Protein AF-A0A7Y3GXF1-F1 (afdb_monomer)

Structure (mmCIF, N/CA/C/O backbone):
data_AF-A0A7Y3GXF1-F1
#
_entry.id   AF-A0A7Y3GXF1-F1
#
loop_
_atom_site.group_PDB
_atom_site.id
_atom_site.type_symbol
_atom_site.label_atom_id
_atom_site.label_alt_id
_atom_site.label_comp_id
_atom_site.label_asym_id
_atom_site.label_entity_id
_atom_site.label_seq_id
_atom_site.pdbx_PDB_ins_code
_atom_site.Cartn_x
_atom_site.Cartn_y
_atom_site.Cartn_z
_atom_site.occupancy
_atom_site.B_iso_or_equiv
_atom_site.auth_seq_id
_atom_site.auth_comp_id
_atom_site.auth_asym_id
_atom_site.auth_atom_id
_atom_site.pdbx_PDB_model_num
ATOM 1 N N . LEU A 1 1 ? -7.966 3.331 12.290 1.00 84.00 1 LEU A N 1
ATOM 2 C CA . LEU A 1 1 ? -8.219 4.355 11.258 1.00 84.00 1 LEU A CA 1
ATOM 3 C C . LEU A 1 1 ? -6.978 4.644 10.425 1.00 84.00 1 LEU A C 1
ATOM 5 O O . LEU A 1 1 ? -6.962 4.253 9.276 1.00 84.00 1 LEU A O 1
ATOM 9 N N . PHE A 1 2 ? -5.941 5.303 10.959 1.00 93.56 2 PHE A N 1
ATOM 10 C CA . PHE A 1 2 ? -4.853 5.790 10.096 1.00 93.56 2 PHE A CA 1
ATOM 11 C C . PHE A 1 2 ? -4.076 4.678 9.370 1.00 93.56 2 PHE A C 1
ATOM 13 O O . PHE A 1 2 ? -3.841 4.794 8.178 1.00 93.56 2 PHE A O 1
ATOM 20 N N . LEU A 1 3 ? -3.750 3.575 10.055 1.00 94.94 3 LEU A N 1
ATOM 21 C CA . LEU A 1 3 ? -3.156 2.396 9.408 1.00 94.94 3 LEU A CA 1
ATOM 22 C C . LEU A 1 3 ? -4.092 1.787 8.355 1.00 94.94 3 LEU A C 1
ATOM 24 O O . LEU A 1 3 ? -3.619 1.321 7.325 1.00 94.94 3 LEU A O 1
ATOM 28 N N . ASP A 1 4 ? -5.401 1.793 8.617 1.00 92.38 4 ASP A N 1
ATOM 29 C CA . ASP A 1 4 ? -6.401 1.136 7.769 1.00 92.38 4 ASP A CA 1
ATOM 30 C C . ASP A 1 4 ? -6.478 1.791 6.384 1.00 92.38 4 ASP A C 1
ATOM 32 O O . ASP A 1 4 ? -6.596 1.079 5.392 1.00 92.38 4 ASP A O 1
ATOM 36 N N . ALA A 1 5 ? -6.297 3.116 6.299 1.00 92.50 5 ALA A N 1
ATOM 37 C CA . ALA A 1 5 ? -6.262 3.834 5.023 1.00 92.50 5 ALA A CA 1
ATOM 38 C C . ALA A 1 5 ? -5.220 3.239 4.057 1.00 92.50 5 ALA A C 1
ATOM 40 O O . ALA A 1 5 ? -5.511 3.026 2.892 1.00 92.50 5 ALA A O 1
ATOM 41 N N . PHE A 1 6 ? -4.054 2.820 4.546 1.00 94.69 6 PHE A N 1
ATOM 42 C CA . PHE A 1 6 ? -2.997 2.234 3.709 1.00 94.69 6 PHE A CA 1
ATOM 43 C C . PHE A 1 6 ? -3.267 0.772 3.306 1.00 94.69 6 PHE A C 1
ATOM 45 O O . PHE A 1 6 ? -2.374 0.074 2.839 1.00 94.69 6 PHE A O 1
ATOM 52 N N . GLN A 1 7 ? -4.479 0.260 3.528 1.00 91.81 7 GLN A N 1
ATOM 53 C CA . GLN A 1 7 ? -4.864 -1.127 3.250 1.00 91.81 7 GLN A CA 1
ATOM 54 C C . GLN A 1 7 ? -6.149 -1.240 2.424 1.00 91.81 7 GLN A C 1
ATOM 56 O O . GLN A 1 7 ? -6.644 -2.341 2.169 1.00 91.81 7 GLN A O 1
ATOM 61 N N . GLU A 1 8 ? -6.697 -0.105 2.003 1.00 89.56 8 GLU A N 1
ATOM 62 C CA . GLU A 1 8 ? -8.021 0.016 1.411 1.00 89.56 8 GLU A CA 1
ATOM 63 C C . GLU A 1 8 ? -7.942 0.229 -0.101 1.00 89.56 8 GLU A C 1
ATOM 65 O O . GLU A 1 8 ? -8.233 1.298 -0.627 1.00 89.56 8 GLU A O 1
ATOM 70 N N . GLY A 1 9 ? -7.631 -0.836 -0.847 1.00 89.50 9 GLY A N 1
ATOM 71 C CA . GLY A 1 9 ? -7.483 -0.744 -2.307 1.00 89.50 9 GLY A CA 1
ATOM 72 C C . GLY A 1 9 ? -8.685 -0.130 -3.047 1.00 89.50 9 GLY A C 1
ATOM 73 O O . GLY A 1 9 ? -8.519 0.449 -4.117 1.00 89.50 9 GLY A O 1
ATOM 74 N N . TYR A 1 10 ? -9.899 -0.177 -2.481 1.00 89.75 10 TYR A N 1
ATOM 75 C CA . TYR A 1 10 ? -11.102 0.359 -3.128 1.00 89.75 10 TYR A CA 1
ATOM 76 C C . TYR A 1 10 ? -11.021 1.861 -3.445 1.00 89.75 10 TYR A C 1
ATOM 78 O O . TYR A 1 10 ? -11.648 2.304 -4.410 1.00 89.75 10 TYR A O 1
ATOM 86 N N . HIS A 1 11 ? -10.277 2.648 -2.661 1.00 92.50 11 HIS A N 1
ATOM 87 C CA . HIS A 1 11 ? -10.203 4.094 -2.863 1.00 92.50 11 HIS A CA 1
ATOM 88 C C . HIS A 1 11 ? -9.209 4.495 -3.954 1.00 92.50 11 HIS A C 1
ATOM 90 O O . HIS A 1 11 ? -9.178 5.653 -4.358 1.00 92.50 11 HIS A O 1
ATOM 96 N N . VAL A 1 12 ? -8.414 3.556 -4.482 1.00 94.44 12 VAL A N 1
ATOM 97 C CA . VAL A 1 12 ? -7.362 3.872 -5.461 1.00 94.44 12 VAL A CA 1
ATOM 98 C C . VAL A 1 12 ? -7.963 4.463 -6.740 1.00 94.44 12 VAL A C 1
ATOM 100 O O . VAL A 1 12 ? -7.382 5.353 -7.356 1.00 94.44 12 VAL A O 1
ATOM 103 N N . ALA A 1 13 ? -9.177 4.037 -7.098 1.00 91.56 13 ALA A N 1
ATOM 104 C CA . ALA A 1 13 ? -9.929 4.569 -8.233 1.00 91.56 13 ALA A CA 1
ATOM 105 C C . ALA A 1 13 ? -10.407 6.021 -8.050 1.00 91.56 13 ALA A C 1
ATOM 107 O O . ALA A 1 13 ? -10.778 6.667 -9.028 1.00 91.56 13 ALA A O 1
ATOM 108 N N . THR A 1 14 ? -10.455 6.524 -6.815 1.00 93.31 14 THR A N 1
ATOM 109 C CA . THR A 1 14 ? -11.021 7.838 -6.487 1.00 93.31 14 THR A CA 1
ATOM 110 C C . THR A 1 14 ? -9.980 8.768 -5.880 1.00 93.31 14 THR A C 1
ATOM 112 O O . THR A 1 14 ? -9.689 9.805 -6.469 1.00 93.31 14 THR A O 1
ATOM 115 N N . VAL A 1 15 ? -9.403 8.399 -4.738 1.00 94.62 15 VAL A N 1
ATOM 116 C CA . VAL A 1 15 ? -8.427 9.199 -3.984 1.00 94.62 15 VAL A CA 1
ATOM 117 C C . VAL A 1 15 ? -7.142 9.386 -4.789 1.00 94.62 15 VAL A C 1
ATOM 119 O O . VAL A 1 15 ? -6.679 10.512 -4.927 1.00 94.62 15 VAL A O 1
ATOM 122 N N . HIS A 1 16 ? -6.644 8.319 -5.420 1.00 95.75 16 HIS A N 1
ATOM 123 C CA . HIS A 1 16 ? -5.415 8.345 -6.224 1.00 95.75 16 HIS A CA 1
ATOM 124 C C . HIS A 1 16 ? -5.654 8.543 -7.726 1.00 95.75 16 HIS A C 1
ATOM 126 O O . HIS A 1 16 ? -4.786 8.237 -8.548 1.00 95.75 16 HIS A O 1
ATOM 132 N N . ALA A 1 17 ? -6.828 9.036 -8.136 1.00 92.38 17 ALA A N 1
ATOM 133 C CA . ALA A 1 17 ? -7.169 9.170 -9.555 1.00 92.38 17 ALA A CA 1
ATOM 134 C C . ALA A 1 17 ? -6.189 10.075 -10.334 1.00 92.38 17 ALA A C 1
ATOM 136 O O . ALA A 1 17 ? -6.024 9.905 -11.542 1.00 92.38 17 ALA A O 1
ATOM 137 N N . GLY A 1 18 ? -5.539 11.025 -9.650 1.00 89.62 18 GLY A N 1
ATOM 138 C CA . GLY A 1 18 ? -4.528 11.919 -10.224 1.00 89.62 18 GLY A CA 1
ATOM 139 C C . GLY A 1 18 ? -3.089 11.394 -10.183 1.00 89.62 18 GLY A C 1
ATOM 140 O O . GLY A 1 18 ? -2.220 12.014 -10.793 1.00 89.62 18 GLY A O 1
ATOM 141 N N . THR A 1 19 ? -2.830 10.289 -9.478 1.00 91.56 19 THR A N 1
ATOM 142 C CA . THR A 1 19 ? -1.489 9.733 -9.242 1.00 91.56 19 THR A CA 1
ATOM 143 C C . THR A 1 19 ? -1.383 8.318 -9.819 1.00 91.56 19 THR A C 1
ATOM 145 O O . THR A 1 19 ? -1.060 8.146 -10.992 1.00 91.56 19 THR A O 1
ATOM 148 N N . ILE A 1 20 ? -1.676 7.295 -9.017 1.00 93.25 20 ILE A N 1
ATOM 149 C CA . ILE A 1 20 ? -1.463 5.873 -9.329 1.00 93.25 20 ILE A CA 1
ATOM 150 C C . ILE A 1 20 ? -2.748 5.138 -9.741 1.00 93.25 20 ILE A C 1
ATOM 152 O O . ILE A 1 20 ? -2.706 3.955 -10.079 1.00 93.25 20 ILE A O 1
ATOM 156 N N . GLY A 1 21 ? -3.896 5.821 -9.756 1.00 93.62 21 GLY A N 1
ATOM 157 C CA . GLY A 1 21 ? -5.207 5.217 -10.000 1.00 93.62 21 GLY A CA 1
ATOM 158 C C . GLY A 1 21 ? -5.280 4.417 -11.301 1.00 93.62 21 GLY A C 1
ATOM 159 O O . GLY A 1 21 ? -5.658 3.248 -11.281 1.00 93.62 21 GLY A O 1
ATOM 160 N N . ASN A 1 22 ? -4.845 4.991 -12.426 1.00 92.94 22 ASN A N 1
ATOM 161 C CA . ASN A 1 22 ? -4.870 4.316 -13.736 1.00 92.94 22 ASN A CA 1
ATOM 162 C C . ASN A 1 22 ? -3.902 3.127 -13.840 1.00 92.94 22 ASN A C 1
ATOM 164 O O . ASN A 1 22 ? -4.079 2.263 -14.703 1.00 92.94 22 ASN A O 1
ATOM 168 N N . TYR A 1 23 ? -2.882 3.082 -12.981 1.00 94.00 23 TYR A N 1
ATOM 169 C CA . TYR A 1 23 ? -1.937 1.975 -12.941 1.00 94.00 23 TYR A CA 1
ATOM 170 C C . TYR A 1 23 ? -2.514 0.758 -12.214 1.00 94.00 23 TYR A C 1
ATOM 172 O O . TYR A 1 23 ? -2.230 -0.366 -12.608 1.00 94.00 23 TYR A O 1
ATOM 180 N N . PHE A 1 24 ? -3.369 0.948 -11.208 1.00 94.19 24 PHE A N 1
ATOM 181 C CA . PHE A 1 24 ? -3.982 -0.156 -10.454 1.00 94.19 24 PHE A CA 1
ATOM 182 C C . PHE A 1 24 ? -5.421 -0.480 -10.865 1.00 94.19 24 PHE A C 1
ATOM 184 O O . PHE A 1 24 ? -5.931 -1.564 -10.579 1.00 94.19 24 PHE A O 1
ATOM 191 N N . THR A 1 25 ? -6.089 0.440 -11.558 1.00 94.62 25 THR A N 1
ATOM 192 C CA . THR A 1 25 ? -7.482 0.290 -11.988 1.00 94.62 25 THR A CA 1
ATOM 193 C C . THR A 1 25 ? -7.579 0.196 -13.502 1.00 94.62 25 THR A C 1
ATOM 195 O O . THR A 1 25 ? -6.787 0.771 -14.241 1.00 94.62 25 THR A O 1
ATOM 198 N N . GLY A 1 26 ? -8.558 -0.565 -13.980 1.00 91.75 26 GLY A N 1
ATOM 199 C CA . GLY A 1 26 ? -8.798 -0.768 -15.405 1.00 91.75 26 GLY A CA 1
ATOM 200 C C . GLY A 1 26 ? -10.014 -1.654 -15.632 1.00 91.75 26 GLY A C 1
ATOM 201 O O . GLY A 1 26 ? -10.673 -2.066 -14.677 1.00 91.75 26 GLY A O 1
ATOM 202 N N . GLY A 1 27 ? -10.303 -2.007 -16.886 1.00 92.62 27 GLY A N 1
ATOM 203 C CA . GLY A 1 27 ? -11.514 -2.765 -17.230 1.00 92.62 27 GLY A CA 1
ATOM 204 C C . GLY A 1 27 ? -11.655 -4.106 -16.494 1.00 92.62 27 GLY A C 1
ATOM 205 O O . GLY A 1 27 ? -12.767 -4.556 -16.232 1.00 92.62 27 GLY A O 1
ATOM 206 N N . ARG A 1 28 ? -10.533 -4.729 -16.114 1.00 91.19 28 ARG A N 1
ATOM 207 C CA . ARG A 1 28 ? -10.507 -6.027 -15.415 1.00 91.19 28 ARG A CA 1
ATOM 208 C C . ARG A 1 28 ? -10.683 -5.917 -13.904 1.00 91.19 28 ARG A C 1
ATOM 210 O O . ARG A 1 28 ? -11.211 -6.837 -13.291 1.00 91.19 28 ARG A O 1
ATOM 217 N N . ASN A 1 29 ? -10.226 -4.815 -13.314 1.00 93.75 29 ASN A N 1
ATOM 218 C CA . ASN A 1 29 ? -10.287 -4.572 -11.877 1.00 93.75 29 ASN A CA 1
ATOM 219 C C . ASN A 1 29 ? -10.552 -3.081 -11.605 1.00 93.75 29 ASN A C 1
ATOM 221 O O . ASN A 1 29 ? -9.662 -2.360 -11.155 1.00 93.75 29 ASN A O 1
ATOM 225 N N . PRO A 1 30 ? -11.763 -2.579 -11.908 1.00 93.50 30 PRO A N 1
ATOM 226 C CA . PRO A 1 30 ? -12.057 -1.149 -11.805 1.00 93.50 30 PRO A CA 1
ATOM 227 C C . PRO A 1 30 ? -12.044 -0.634 -10.360 1.00 93.50 30 PRO A C 1
ATOM 229 O O . PRO A 1 30 ? -11.917 0.562 -10.143 1.00 93.50 30 PRO A O 1
ATOM 232 N N . GLY A 1 31 ? -12.179 -1.527 -9.374 1.00 91.81 31 GLY A N 1
ATOM 233 C CA . GLY A 1 31 ? -12.193 -1.182 -7.952 1.00 91.81 31 GLY A CA 1
ATOM 234 C C . GLY A 1 31 ? -10.913 -1.540 -7.202 1.00 91.81 31 GLY A C 1
ATOM 235 O O . GLY A 1 31 ? -11.001 -1.678 -5.989 1.00 91.81 31 GLY A O 1
ATOM 236 N N . CYS A 1 32 ? -9.794 -1.787 -7.905 1.00 94.19 32 CYS A N 1
ATOM 237 C CA . CYS A 1 32 ? -8.491 -2.139 -7.316 1.00 94.19 32 CYS A CA 1
ATOM 238 C C . CYS A 1 32 ? -8.613 -3.157 -6.161 1.00 94.19 32 CYS A C 1
ATOM 240 O O . CYS A 1 32 ? -8.104 -3.000 -5.051 1.00 94.19 32 CYS A O 1
ATOM 242 N N . ARG A 1 33 ? -9.369 -4.225 -6.421 1.00 93.75 33 ARG A N 1
ATOM 243 C CA . ARG A 1 33 ? -9.568 -5.313 -5.467 1.00 93.75 33 ARG A CA 1
ATOM 244 C C . ARG A 1 33 ? -8.274 -6.119 -5.342 1.00 93.75 33 ARG A C 1
ATOM 246 O O . ARG A 1 33 ? -7.727 -6.451 -6.398 1.00 93.75 33 ARG A O 1
ATOM 253 N N . PRO A 1 34 ? -7.793 -6.463 -4.132 1.00 94.75 34 PRO A N 1
ATOM 254 C CA . PRO A 1 34 ? -6.683 -7.394 -4.024 1.00 94.75 34 PRO A CA 1
ATOM 255 C C . PRO A 1 34 ? -7.101 -8.736 -4.631 1.00 94.75 34 PRO A C 1
ATOM 257 O O . PRO A 1 34 ? -8.242 -9.174 -4.458 1.00 94.75 34 PRO A O 1
ATOM 260 N N . TYR A 1 35 ? -6.196 -9.372 -5.372 1.00 94.12 35 TYR A N 1
ATOM 261 C CA . TYR A 1 35 ? -6.451 -10.702 -5.934 1.00 94.12 35 TYR A CA 1
ATOM 262 C C . TYR A 1 35 ? -6.207 -11.804 -4.899 1.00 94.12 35 TYR A C 1
ATOM 264 O O . TYR A 1 35 ? -6.783 -12.882 -5.016 1.00 94.12 35 TYR A O 1
ATOM 272 N N . HIS A 1 36 ? -5.396 -11.509 -3.880 1.00 95.44 36 HIS A N 1
ATOM 273 C CA . HIS A 1 36 ? -5.085 -12.398 -2.773 1.00 95.44 36 HIS A CA 1
ATOM 274 C C . HIS A 1 36 ? -5.282 -11.677 -1.439 1.00 95.44 36 HIS A C 1
ATOM 276 O O . HIS A 1 36 ? -4.931 -10.504 -1.299 1.00 95.44 36 HIS A O 1
ATOM 282 N N . LEU A 1 37 ? -5.814 -12.394 -0.453 1.00 95.81 37 LEU A N 1
ATOM 283 C CA . LEU A 1 37 ? -5.937 -11.952 0.931 1.00 95.81 37 LEU A CA 1
ATOM 284 C C . LEU A 1 37 ? -5.715 -13.158 1.839 1.00 95.81 37 LEU A C 1
ATOM 286 O O . LEU A 1 37 ? -6.434 -14.153 1.736 1.00 95.81 37 LEU A O 1
ATOM 290 N N . GLU A 1 38 ? -4.798 -13.022 2.786 1.00 96.56 38 GLU A N 1
ATOM 291 C CA . GLU A 1 38 ? -4.544 -14.027 3.808 1.00 96.56 38 GLU A CA 1
ATOM 292 C C . GLU A 1 38 ? -4.620 -13.403 5.201 1.00 96.56 38 GLU A C 1
ATOM 294 O O . GLU A 1 38 ? -4.061 -12.336 5.467 1.00 96.56 38 GLU A O 1
ATOM 299 N N . LEU A 1 39 ? -5.338 -14.074 6.102 1.00 97.81 39 LEU A N 1
ATOM 300 C CA . LEU A 1 39 ? -5.485 -13.662 7.492 1.00 97.81 39 LEU A CA 1
ATOM 301 C C . LEU A 1 39 ? -4.729 -14.639 8.386 1.00 97.81 39 LEU A C 1
ATOM 303 O O . LEU A 1 39 ? -4.960 -15.846 8.344 1.00 97.81 39 LEU A O 1
ATOM 307 N N . TYR A 1 40 ? -3.884 -14.094 9.247 1.00 97.38 40 TYR A N 1
ATOM 308 C CA . TYR A 1 40 ? -3.212 -14.821 10.314 1.00 97.38 40 TYR A CA 1
ATOM 309 C C . TYR A 1 40 ? -3.874 -14.490 11.656 1.00 97.38 40 TYR A C 1
ATOM 311 O O . TYR A 1 40 ? -4.848 -13.736 11.717 1.00 97.38 40 TYR A O 1
ATOM 319 N N . GLU A 1 41 ? -3.348 -15.041 12.755 1.00 96.75 41 GLU A N 1
ATOM 320 C CA . GLU A 1 41 ? -3.891 -14.784 14.097 1.00 96.75 41 GLU A CA 1
ATOM 321 C C . GLU A 1 41 ? -4.010 -13.277 14.379 1.00 96.75 41 GLU A C 1
ATOM 323 O O . GLU A 1 41 ? -5.077 -12.805 14.763 1.00 96.75 41 GLU A O 1
ATOM 328 N N . ARG A 1 42 ? -2.929 -12.524 14.136 1.00 97.12 42 ARG A N 1
ATOM 329 C CA . ARG A 1 42 ? -2.867 -11.065 14.353 1.00 97.12 42 ARG A CA 1
ATOM 330 C C . ARG A 1 42 ? -2.459 -10.278 13.113 1.00 97.12 42 ARG A C 1
ATOM 332 O O . ARG A 1 42 ? -2.782 -9.103 12.999 1.00 97.12 42 ARG A O 1
ATOM 339 N N . ASN A 1 43 ? -1.772 -10.934 12.186 1.00 97.81 43 ASN A N 1
ATOM 340 C CA . ASN A 1 43 ? -1.240 -10.330 10.969 1.00 97.81 43 ASN A CA 1
ATOM 341 C C . ASN A 1 43 ? -2.173 -10.598 9.787 1.00 97.81 43 ASN A C 1
ATOM 343 O O . ASN A 1 43 ? -3.056 -11.454 9.860 1.00 97.81 43 ASN A O 1
ATOM 347 N N . ARG A 1 44 ? -1.960 -9.891 8.684 1.00 97.25 44 ARG A N 1
ATOM 348 C CA . ARG A 1 44 ? -2.695 -10.101 7.430 1.00 97.25 44 ARG A CA 1
ATOM 349 C C . ARG A 1 44 ? -1.835 -9.685 6.247 1.00 97.25 44 ARG A C 1
ATOM 351 O O . ARG A 1 44 ? -1.009 -8.786 6.389 1.00 97.25 44 ARG A O 1
ATOM 358 N N . ALA A 1 45 ? -2.052 -10.314 5.105 1.00 96.88 45 ALA A N 1
ATOM 359 C CA . ALA A 1 45 ? -1.362 -10.001 3.864 1.00 96.88 45 ALA A CA 1
ATOM 360 C C . ALA A 1 45 ? -2.369 -9.828 2.727 1.00 96.88 45 ALA A C 1
ATOM 362 O O . ALA A 1 45 ? -3.403 -10.497 2.698 1.00 96.88 45 ALA A O 1
ATOM 363 N N . MET A 1 46 ? -2.071 -8.927 1.801 1.00 96.62 46 MET A N 1
ATOM 364 C CA . MET A 1 46 ? -2.839 -8.716 0.577 1.00 96.62 46 MET A CA 1
ATOM 365 C C . MET A 1 46 ? -1.912 -8.541 -0.606 1.00 96.62 46 MET A C 1
ATOM 367 O O . MET A 1 46 ? -0.816 -8.011 -0.446 1.00 96.62 46 MET A O 1
ATOM 371 N N . SER A 1 47 ? -2.406 -8.872 -1.793 1.00 95.56 47 SER A N 1
ATOM 372 C CA . SER A 1 47 ? -1.652 -8.691 -3.028 1.00 95.56 47 SER A CA 1
ATOM 373 C C . SER A 1 47 ? -2.471 -7.987 -4.098 1.00 95.56 47 SER A C 1
ATOM 375 O O . SER A 1 47 ? -3.651 -8.294 -4.302 1.00 95.56 47 SER A O 1
ATOM 377 N N . PHE A 1 48 ? -1.825 -7.070 -4.816 1.00 94.50 48 PHE A N 1
ATOM 378 C CA . PHE A 1 48 ? -2.458 -6.221 -5.820 1.00 94.50 48 PHE A CA 1
ATOM 379 C C . PHE A 1 48 ? -1.840 -6.409 -7.203 1.00 94.50 48 PHE A C 1
ATOM 381 O O . PHE A 1 48 ? -0.630 -6.609 -7.362 1.00 94.50 48 PHE A O 1
ATOM 388 N N . SER A 1 49 ? -2.703 -6.326 -8.214 1.00 92.81 49 SER A N 1
ATOM 389 C CA . SER A 1 49 ? -2.315 -6.377 -9.621 1.00 92.81 49 SER A CA 1
ATOM 390 C C . SER A 1 49 ? -2.247 -4.974 -10.214 1.00 92.81 49 SER A C 1
ATOM 392 O O . SER A 1 49 ? -3.083 -4.131 -9.892 1.00 92.81 49 SER A O 1
ATOM 394 N N . PHE A 1 50 ? -1.329 -4.748 -11.150 1.00 93.00 50 PHE A N 1
ATOM 395 C CA . PHE A 1 50 ? -1.398 -3.595 -12.041 1.00 93.00 50 PHE A CA 1
ATOM 396 C C . PHE A 1 50 ? -2.383 -3.837 -13.197 1.00 93.00 50 PHE A C 1
ATOM 398 O O . PHE A 1 50 ? -2.728 -4.965 -13.573 1.00 93.00 50 PHE A O 1
ATOM 405 N N . ASN A 1 51 ? -2.824 -2.743 -13.802 1.00 93.50 51 ASN A N 1
ATOM 406 C CA . ASN A 1 51 ? -3.616 -2.704 -15.014 1.00 93.50 51 ASN A CA 1
ATOM 407 C C . ASN A 1 51 ? -2.705 -2.900 -16.245 1.00 93.50 51 ASN A C 1
ATOM 409 O O . ASN A 1 51 ? -1.869 -2.047 -16.528 1.00 93.50 51 ASN A O 1
ATOM 413 N N . PRO A 1 52 ? -2.843 -3.986 -17.026 1.00 90.50 52 PRO A N 1
ATOM 414 C CA . PRO A 1 52 ? -1.986 -4.243 -18.182 1.00 90.50 52 PRO A CA 1
ATOM 415 C C . PRO A 1 52 ? -2.270 -3.319 -19.359 1.00 90.50 52 PRO A C 1
ATOM 417 O O . PRO A 1 52 ? -1.454 -3.264 -20.273 1.00 90.50 52 PRO A O 1
ATOM 420 N N . ASP A 1 53 ? -3.416 -2.642 -19.333 1.00 91.06 53 ASP A N 1
ATOM 421 C CA . ASP A 1 53 ? -3.818 -1.658 -20.327 1.00 91.06 53 ASP A CA 1
ATOM 422 C C . ASP A 1 53 ? -3.389 -0.242 -19.891 1.00 91.06 53 ASP A C 1
ATOM 424 O O . ASP A 1 53 ? -3.824 0.745 -20.477 1.00 91.06 53 ASP A O 1
ATOM 428 N N . PHE A 1 54 ? -2.568 -0.124 -18.837 1.00 91.44 54 PHE A N 1
ATOM 429 C CA . PHE A 1 54 ? -1.993 1.144 -18.403 1.00 91.44 54 PHE A CA 1
ATOM 430 C C . PHE A 1 54 ? -1.071 1.716 -19.483 1.00 91.44 54 PHE A C 1
ATOM 432 O O . PHE A 1 54 ? -0.131 1.057 -19.937 1.00 91.44 54 PHE A O 1
ATOM 439 N N . GLU A 1 55 ? -1.320 2.969 -19.854 1.00 90.31 55 GLU A N 1
ATOM 440 C CA . GLU A 1 55 ? -0.485 3.726 -20.779 1.00 90.31 55 GLU A CA 1
ATOM 441 C C . GLU A 1 55 ? 0.422 4.684 -19.990 1.00 90.31 55 GLU A C 1
ATOM 443 O O . GLU A 1 55 ? -0.042 5.738 -19.548 1.00 90.31 55 GLU A O 1
ATOM 448 N N . PRO A 1 56 ? 1.711 4.347 -19.798 1.00 89.00 56 PRO A N 1
ATOM 449 C CA . PRO A 1 56 ? 2.628 5.179 -19.027 1.00 89.00 56 PRO A CA 1
ATOM 450 C C . PRO A 1 56 ? 2.913 6.512 -19.720 1.00 89.00 56 PRO A C 1
ATOM 452 O O . PRO A 1 56 ? 3.134 6.569 -20.937 1.00 89.00 56 PRO A O 1
ATOM 455 N N . HIS A 1 57 ? 3.029 7.579 -18.931 1.00 89.81 57 HIS A N 1
ATOM 456 C CA . HIS A 1 57 ? 3.556 8.859 -19.389 1.00 89.81 57 HIS A CA 1
ATOM 457 C C . HIS A 1 57 ? 5.014 8.723 -19.865 1.00 89.81 57 HIS A C 1
ATOM 459 O O . HIS A 1 57 ? 5.737 7.837 -19.405 1.00 89.81 57 HIS A O 1
ATOM 465 N N . PRO A 1 58 ? 5.518 9.624 -20.734 1.00 91.12 58 PRO A N 1
ATOM 466 C CA . PRO A 1 58 ? 6.894 9.542 -21.235 1.00 91.12 58 PRO A CA 1
ATOM 467 C C . PRO A 1 58 ? 7.969 9.450 -20.138 1.00 91.12 58 PRO A C 1
ATOM 469 O O . PRO A 1 58 ? 8.975 8.765 -20.311 1.00 91.12 58 PRO A O 1
ATOM 472 N N . SER A 1 59 ? 7.751 10.103 -18.992 1.00 88.94 59 SER A N 1
ATOM 473 C CA . SER A 1 59 ? 8.640 10.012 -17.827 1.00 88.94 59 SER A CA 1
ATOM 474 C C . SER A 1 59 ? 8.643 8.624 -17.185 1.00 88.94 59 SER A C 1
ATOM 476 O O . SER A 1 59 ? 9.698 8.141 -16.785 1.00 88.94 59 SER A O 1
ATOM 478 N N . GLU A 1 60 ? 7.486 7.970 -17.108 1.00 90.75 60 GLU A N 1
ATOM 479 C CA . GLU A 1 60 ? 7.336 6.621 -16.552 1.00 90.75 60 GLU A CA 1
ATOM 480 C C . GLU A 1 60 ? 7.894 5.572 -17.517 1.00 90.75 60 GLU A C 1
ATOM 482 O O . GLU A 1 60 ? 8.599 4.656 -17.100 1.00 90.75 60 GLU A O 1
A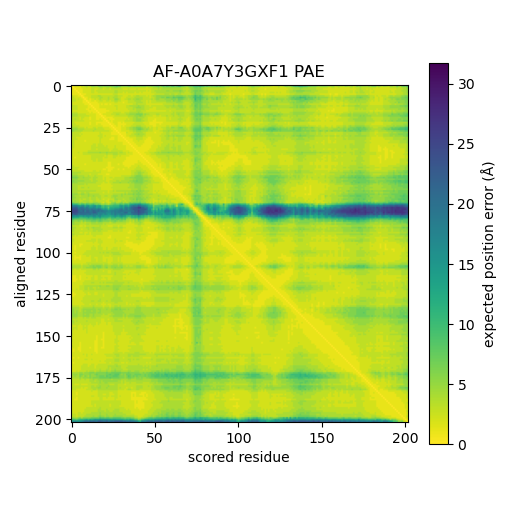TOM 487 N N . GLN A 1 61 ? 7.674 5.758 -18.825 1.00 90.94 61 GLN A N 1
ATOM 488 C CA . GLN A 1 61 ? 8.296 4.937 -19.866 1.00 90.94 61 GLN A CA 1
ATOM 489 C C . GLN A 1 61 ? 9.818 4.951 -19.743 1.00 90.94 61 GLN A C 1
ATOM 491 O O . GLN A 1 61 ? 10.451 3.897 -19.765 1.00 90.94 61 GLN A O 1
ATOM 496 N N . PHE A 1 62 ? 10.406 6.140 -19.585 1.00 90.94 62 PHE A N 1
ATOM 497 C CA . PHE A 1 62 ? 11.845 6.270 -19.399 1.00 90.94 62 PHE A CA 1
ATOM 498 C C . PHE A 1 62 ? 12.314 5.625 -18.091 1.00 90.94 62 PHE A C 1
ATOM 500 O O . PHE A 1 62 ? 13.288 4.879 -18.114 1.00 90.94 62 PHE A O 1
ATOM 507 N N . ALA A 1 63 ? 11.617 5.863 -16.973 1.00 91.50 63 ALA A N 1
ATOM 508 C CA . ALA A 1 63 ? 11.957 5.285 -15.672 1.00 91.50 63 ALA A CA 1
ATOM 509 C C . ALA A 1 63 ? 12.058 3.753 -15.738 1.00 91.50 63 ALA A C 1
ATOM 511 O O . ALA A 1 63 ? 13.097 3.192 -15.391 1.00 91.50 63 ALA A O 1
ATOM 512 N N . VAL A 1 64 ? 11.044 3.086 -16.298 1.00 89.81 64 VAL A N 1
ATOM 513 C CA . VAL A 1 64 ? 11.033 1.618 -16.414 1.00 89.81 64 VAL A CA 1
ATOM 514 C C . VAL A 1 64 ? 12.088 1.091 -17.400 1.00 89.81 64 VAL A C 1
ATOM 516 O O . VAL A 1 64 ? 12.572 -0.029 -17.252 1.00 89.81 64 VAL A O 1
ATOM 519 N N . GLN A 1 65 ? 12.491 1.875 -18.406 1.00 90.25 65 GLN A N 1
ATOM 520 C CA . GLN A 1 65 ? 13.582 1.484 -19.312 1.00 90.25 65 GLN A CA 1
ATOM 521 C C . GLN A 1 65 ? 14.949 1.469 -18.624 1.00 90.25 65 GLN A C 1
ATOM 523 O O . GLN A 1 65 ? 15.835 0.720 -19.040 1.00 90.25 65 GLN A O 1
ATOM 528 N N . VAL A 1 66 ? 15.141 2.312 -17.608 1.00 91.38 66 VAL A N 1
ATOM 529 C CA . VAL A 1 66 ? 16.445 2.498 -16.964 1.00 91.38 66 VAL A CA 1
ATOM 530 C C . VAL A 1 66 ? 16.563 1.818 -15.607 1.00 91.38 66 VAL A C 1
ATOM 532 O O . VAL A 1 66 ? 17.683 1.711 -15.113 1.00 91.38 66 VAL A O 1
ATOM 535 N N . GLY A 1 67 ? 15.471 1.336 -15.009 1.00 89.12 67 GLY A N 1
ATOM 536 C CA . GLY A 1 67 ? 15.490 0.620 -13.736 1.00 89.12 67 GLY A CA 1
ATOM 537 C C . GLY A 1 67 ? 14.135 0.045 -13.317 1.00 89.12 67 GLY A C 1
ATOM 538 O O . GLY A 1 67 ? 13.140 0.142 -14.028 1.00 89.12 67 GLY A O 1
ATOM 539 N N . GLU A 1 68 ? 14.120 -0.567 -12.134 1.00 88.19 68 GLU A N 1
ATOM 540 C CA . GLU A 1 68 ? 12.894 -1.020 -11.471 1.00 88.19 68 GLU A CA 1
ATOM 541 C C . GLU A 1 68 ? 12.134 0.221 -10.943 1.00 88.19 68 GLU A C 1
ATOM 543 O O . GLU A 1 68 ? 12.742 1.108 -10.332 1.00 88.19 68 GLU A O 1
ATOM 548 N N . SER A 1 69 ? 10.828 0.314 -11.208 1.00 88.94 69 SER A N 1
ATOM 549 C CA . SER A 1 69 ? 9.939 1.433 -10.840 1.00 88.94 69 SER A CA 1
ATOM 550 C C . SER A 1 69 ? 8.577 0.956 -10.298 1.00 88.94 69 SER A C 1
ATOM 552 O O . SER A 1 69 ? 8.164 -0.167 -10.565 1.00 88.94 69 SER A O 1
ATOM 554 N N . LEU A 1 70 ? 7.837 1.781 -9.556 1.00 88.25 70 LEU A N 1
ATOM 555 C CA . LEU A 1 70 ? 6.460 1.462 -9.156 1.00 88.25 70 LEU A CA 1
ATOM 556 C C . LEU A 1 70 ? 5.569 1.084 -10.355 1.00 88.25 70 LEU A C 1
ATOM 558 O O . LEU A 1 70 ? 4.821 0.112 -10.271 1.00 88.25 70 LEU A O 1
ATOM 562 N N . THR A 1 71 ? 5.674 1.809 -11.475 1.00 86.94 71 THR A N 1
ATOM 563 C CA . THR A 1 71 ? 4.822 1.642 -12.672 1.00 86.94 71 THR A CA 1
ATOM 564 C C . THR A 1 71 ? 5.379 0.621 -13.671 1.00 86.94 71 THR A C 1
ATOM 566 O O . THR A 1 71 ? 5.226 0.723 -14.893 1.00 86.94 71 THR A O 1
ATOM 569 N N . GLN A 1 72 ? 6.061 -0.393 -13.144 1.00 79.12 72 GLN A N 1
ATOM 570 C CA . GLN A 1 72 ? 6.572 -1.513 -13.920 1.00 79.12 72 GLN A CA 1
ATOM 571 C C . GLN A 1 72 ? 5.466 -2.273 -14.661 1.00 79.12 72 GLN A C 1
ATOM 573 O O . GLN A 1 72 ? 4.326 -2.391 -14.240 1.00 79.12 72 GLN A O 1
ATOM 578 N N . HIS A 1 73 ? 5.837 -2.848 -15.796 1.00 71.88 73 HIS A N 1
ATOM 579 C CA . HIS A 1 73 ? 4.954 -3.638 -16.645 1.00 71.88 73 HIS A CA 1
ATOM 580 C C . HIS A 1 73 ? 5.647 -4.961 -16.988 1.00 71.88 73 HIS A C 1
ATOM 582 O O . HIS A 1 73 ? 6.785 -5.213 -16.587 1.00 71.88 73 HIS A O 1
ATOM 588 N N . LYS A 1 74 ? 4.944 -5.836 -17.712 1.00 59.44 74 LYS A N 1
ATOM 589 C CA . LYS A 1 74 ? 5.215 -7.280 -17.878 1.00 59.44 74 LYS A CA 1
ATOM 590 C C . LYS A 1 74 ? 6.678 -7.705 -18.115 1.00 59.44 74 LYS A C 1
ATOM 592 O O . LYS A 1 74 ? 7.026 -8.837 -17.794 1.00 59.44 74 LYS A O 1
ATOM 597 N N . ALA A 1 75 ? 7.533 -6.836 -18.654 1.00 49.59 75 ALA A N 1
ATOM 598 C CA . ALA A 1 75 ? 8.959 -7.102 -18.846 1.00 49.59 75 ALA A CA 1
ATOM 599 C C . ALA A 1 75 ? 9.741 -7.320 -17.527 1.00 49.59 75 ALA A C 1
ATOM 601 O O . ALA A 1 75 ? 10.667 -8.134 -17.505 1.00 49.59 75 ALA A O 1
ATOM 602 N N . ALA A 1 76 ? 9.355 -6.666 -16.425 1.00 54.31 76 ALA A N 1
ATOM 603 C CA . ALA A 1 76 ? 10.065 -6.754 -15.141 1.00 54.31 76 ALA A CA 1
ATOM 604 C C . ALA A 1 76 ? 9.659 -7.972 -14.276 1.00 54.31 76 ALA A C 1
ATOM 606 O O . ALA A 1 76 ? 10.437 -8.463 -13.459 1.00 54.31 76 ALA A O 1
ATOM 607 N N . LEU A 1 77 ? 8.489 -8.563 -14.549 1.00 55.28 77 LEU A N 1
ATOM 608 C CA . LEU A 1 77 ? 7.919 -9.721 -13.839 1.00 55.28 77 LEU A CA 1
ATOM 609 C C . LEU A 1 77 ? 8.668 -11.053 -14.025 1.00 55.28 77 LEU A C 1
ATOM 611 O O . LEU A 1 77 ? 8.284 -12.071 -13.449 1.00 55.28 77 LEU A O 1
ATOM 615 N N . SER A 1 78 ? 9.735 -11.082 -14.827 1.00 53.62 78 SER A N 1
ATOM 616 C CA . SER A 1 78 ? 10.570 -12.283 -14.975 1.00 53.62 78 SER A CA 1
ATOM 617 C C . SER A 1 78 ? 11.324 -12.644 -13.686 1.00 53.62 78 SER A C 1
ATOM 619 O O . SER A 1 78 ? 11.685 -13.808 -13.492 1.00 53.62 78 SER A O 1
ATOM 621 N N . LYS A 1 79 ? 11.521 -11.681 -12.777 1.00 65.00 79 LYS A N 1
ATOM 622 C CA . LYS A 1 79 ? 12.143 -11.892 -11.466 1.00 65.00 79 LYS A CA 1
ATOM 623 C C . LYS A 1 79 ? 11.077 -12.188 -10.412 1.00 65.00 79 LYS A C 1
ATOM 625 O O . LYS A 1 79 ? 10.525 -11.281 -9.798 1.00 65.00 79 LYS A O 1
ATOM 630 N N .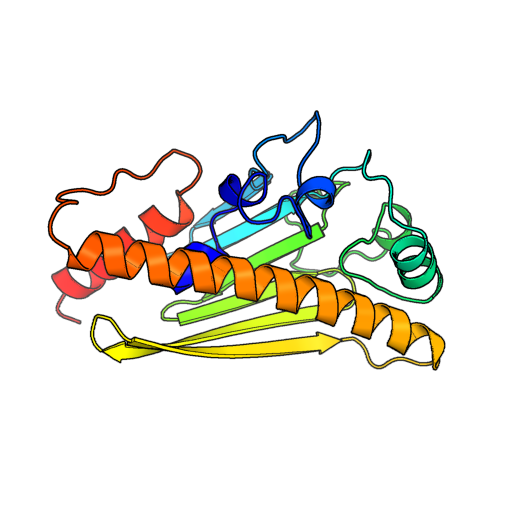 LYS A 1 80 ? 10.812 -13.472 -10.163 1.00 73.25 80 LYS A N 1
ATOM 631 C CA . LYS A 1 80 ? 10.038 -13.882 -8.983 1.00 73.25 80 LYS A CA 1
ATOM 632 C C . LYS A 1 80 ? 10.878 -13.682 -7.725 1.00 73.25 80 LYS A C 1
ATOM 634 O O . LYS A 1 80 ? 11.950 -14.277 -7.609 1.00 73.25 80 LYS A O 1
ATOM 639 N N . VAL A 1 81 ? 10.380 -12.885 -6.786 1.00 78.12 81 VAL A N 1
ATOM 640 C CA . VAL A 1 81 ? 10.949 -12.782 -5.440 1.00 78.12 81 VAL A CA 1
ATOM 641 C C . VAL A 1 81 ? 10.267 -13.846 -4.571 1.00 78.12 81 VAL A C 1
ATOM 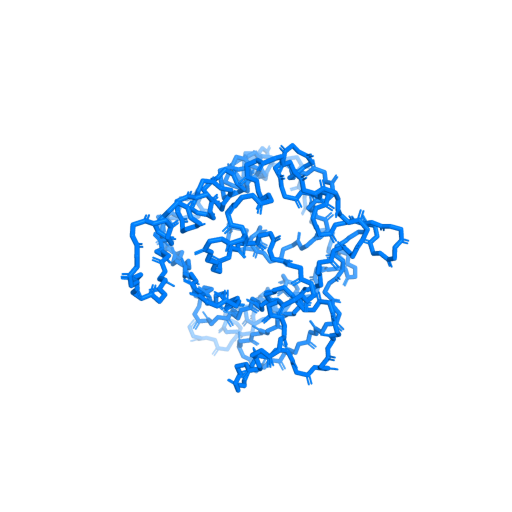643 O O . VAL A 1 81 ? 9.041 -13.861 -4.486 1.00 78.12 81 VAL A O 1
ATOM 646 N N . PRO A 1 82 ? 11.006 -14.795 -3.968 1.00 85.56 82 PRO A N 1
ATOM 647 C CA . PRO A 1 82 ? 10.397 -15.789 -3.090 1.00 85.56 82 PRO A CA 1
ATOM 648 C C . PRO A 1 82 ? 9.629 -15.128 -1.942 1.00 85.56 82 PRO A C 1
ATOM 650 O O . PRO A 1 82 ? 10.154 -14.228 -1.291 1.00 85.56 82 PRO A O 1
ATOM 653 N N . GLY A 1 83 ? 8.413 -15.605 -1.679 1.00 86.88 83 GLY A N 1
ATOM 654 C CA . GLY A 1 83 ? 7.551 -15.072 -0.620 1.00 86.88 83 GLY A CA 1
ATOM 655 C C . GLY A 1 83 ? 6.636 -13.925 -1.049 1.00 86.88 83 GLY A C 1
ATOM 656 O O . GLY A 1 83 ? 5.796 -13.538 -0.249 1.00 86.88 83 GLY A O 1
ATOM 657 N N . THR A 1 84 ? 6.747 -13.429 -2.286 1.00 89.75 84 THR A N 1
ATOM 658 C CA . THR A 1 84 ? 5.789 -12.472 -2.862 1.00 89.75 84 THR A CA 1
ATOM 659 C C . THR A 1 84 ? 4.875 -13.158 -3.874 1.00 89.75 84 THR A C 1
ATOM 661 O O . THR A 1 84 ? 5.220 -14.221 -4.401 1.00 89.75 84 THR A O 1
ATOM 664 N N . ASN A 1 85 ? 3.750 -12.527 -4.221 1.00 92.00 85 ASN A N 1
ATOM 665 C CA . ASN A 1 85 ? 2.824 -13.017 -5.255 1.00 92.00 85 ASN A CA 1
ATOM 666 C C . ASN A 1 85 ? 2.371 -14.490 -5.050 1.00 92.00 85 ASN A C 1
ATOM 668 O O . ASN A 1 85 ? 2.666 -15.357 -5.887 1.00 92.00 85 ASN A O 1
ATOM 672 N N . PRO A 1 86 ? 1.676 -14.802 -3.940 1.00 92.06 86 PRO A N 1
ATOM 673 C CA . PRO A 1 86 ? 1.328 -16.173 -3.548 1.00 92.06 86 PRO A CA 1
ATOM 674 C C . PRO A 1 86 ? 0.495 -16.923 -4.602 1.00 92.06 86 PRO A C 1
ATOM 676 O O . PRO A 1 86 ? 0.757 -18.099 -4.869 1.00 92.06 86 PRO A O 1
ATOM 679 N N . ASP A 1 87 ? -0.427 -16.234 -5.283 1.00 92.38 87 ASP A N 1
ATOM 680 C CA . ASP A 1 87 ? -1.284 -16.838 -6.318 1.00 92.38 87 ASP A CA 1
ATOM 681 C C . ASP A 1 87 ? -0.672 -16.794 -7.727 1.00 92.38 87 ASP A C 1
ATOM 683 O O . ASP A 1 87 ? -1.286 -17.246 -8.694 1.00 92.38 87 ASP A O 1
ATOM 687 N N . ASN A 1 88 ? 0.572 -16.319 -7.856 1.00 89.81 88 ASN A N 1
ATOM 688 C CA . ASN A 1 88 ? 1.288 -16.195 -9.125 1.00 89.81 88 ASN A CA 1
ATOM 689 C C . ASN A 1 88 ? 0.519 -15.379 -10.182 1.00 89.81 88 ASN A C 1
ATOM 691 O O . ASN A 1 88 ? 0.538 -15.724 -11.369 1.00 89.81 88 ASN A O 1
ATOM 695 N N . ASP A 1 89 ? -0.126 -14.288 -9.768 1.00 90.50 89 ASP A N 1
ATOM 696 C CA . ASP A 1 89 ? -0.808 -13.380 -10.678 1.00 90.50 89 ASP A CA 1
ATOM 697 C C . ASP A 1 89 ? 0.196 -12.819 -11.707 1.00 90.50 89 ASP A C 1
ATOM 699 O O . ASP A 1 89 ? 1.248 -12.279 -11.333 1.00 90.50 89 ASP A O 1
ATOM 703 N N . PRO A 1 90 ? -0.079 -12.950 -13.018 1.00 88.81 90 PRO A N 1
ATOM 704 C CA . PRO A 1 90 ? 0.825 -12.487 -14.069 1.00 88.81 90 PRO A CA 1
ATOM 705 C C . PRO A 1 90 ? 0.846 -10.962 -14.226 1.00 88.81 90 PRO A C 1
ATOM 707 O O . PRO A 1 90 ? 1.547 -10.461 -15.106 1.00 88.81 90 PRO A O 1
ATOM 710 N N . TYR A 1 91 ? 0.071 -10.239 -13.418 1.00 91.12 91 TYR A N 1
ATOM 711 C CA . TYR A 1 91 ? 0.020 -8.785 -13.352 1.00 91.12 91 TYR A CA 1
ATOM 712 C C . TYR A 1 91 ? 0.358 -8.284 -11.948 1.00 91.12 91 TYR A C 1
ATOM 714 O O . TYR A 1 91 ? -0.042 -7.186 -11.583 1.00 91.12 91 TYR A O 1
ATOM 722 N N . TYR A 1 92 ? 1.089 -9.076 -11.161 1.00 91.25 92 TYR A N 1
ATOM 723 C CA . TYR A 1 92 ? 1.543 -8.692 -9.832 1.00 91.25 92 TYR A CA 1
ATOM 724 C C . TYR A 1 92 ? 2.232 -7.325 -9.825 1.00 91.25 92 TYR A C 1
ATOM 726 O O . TYR A 1 92 ? 3.073 -7.043 -10.678 1.00 91.25 92 TYR A O 1
ATOM 734 N N . SER A 1 93 ? 1.893 -6.499 -8.840 1.00 91.25 93 SER A N 1
ATOM 735 C CA . SER A 1 93 ? 2.545 -5.213 -8.617 1.00 91.25 93 SER A CA 1
ATOM 736 C C . SER A 1 93 ? 3.217 -5.152 -7.249 1.00 91.25 93 SER A C 1
ATOM 738 O O . SER A 1 93 ? 4.433 -4.955 -7.168 1.00 91.25 93 SER A O 1
ATOM 740 N N . PHE A 1 94 ? 2.449 -5.348 -6.178 1.00 92.94 94 PHE A N 1
ATOM 741 C CA . PHE A 1 94 ? 2.975 -5.307 -4.820 1.00 92.94 94 PHE A CA 1
ATOM 742 C C . PHE A 1 94 ? 2.111 -6.111 -3.847 1.00 92.94 94 PHE A C 1
ATOM 744 O O . PHE A 1 94 ? 0.939 -6.398 -4.119 1.00 92.94 94 PHE A O 1
ATOM 751 N N . ASP A 1 95 ? 2.719 -6.458 -2.719 1.00 95.12 95 ASP A N 1
ATOM 752 C CA . ASP A 1 95 ? 2.061 -7.029 -1.548 1.00 95.12 95 ASP A CA 1
ATOM 753 C C . ASP A 1 95 ? 2.025 -5.989 -0.423 1.00 95.12 95 ASP A C 1
ATOM 755 O O . ASP A 1 95 ? 2.978 -5.229 -0.272 1.00 95.12 95 ASP A O 1
ATOM 759 N N . ILE A 1 96 ? 0.966 -6.002 0.388 1.00 96.81 96 ILE A N 1
ATOM 760 C CA . ILE A 1 96 ? 0.852 -5.271 1.658 1.00 96.81 96 ILE A CA 1
ATOM 761 C C . ILE A 1 96 ? 0.851 -6.295 2.784 1.00 96.81 96 ILE A C 1
ATOM 763 O O . ILE A 1 96 ? -0.073 -7.108 2.879 1.00 96.81 96 ILE A O 1
ATOM 767 N N . ASN A 1 97 ? 1.841 -6.237 3.673 1.00 97.38 97 ASN A N 1
ATOM 768 C CA . ASN A 1 97 ? 1.931 -7.131 4.827 1.00 97.38 97 ASN A CA 1
ATOM 769 C C . ASN A 1 97 ? 1.721 -6.339 6.117 1.00 97.38 97 ASN A C 1
ATOM 771 O O . ASN A 1 97 ? 2.615 -5.632 6.578 1.00 97.38 97 ASN A O 1
ATOM 775 N N . ALA A 1 98 ? 0.545 -6.479 6.728 1.00 97.62 98 ALA A N 1
ATOM 776 C CA . ALA A 1 98 ? 0.256 -5.875 8.021 1.00 97.62 98 ALA A CA 1
ATOM 777 C C . ALA A 1 98 ? 0.807 -6.728 9.155 1.00 97.62 98 ALA A C 1
ATOM 779 O O . ALA A 1 98 ? 0.348 -7.851 9.399 1.00 97.62 98 ALA A O 1
ATOM 780 N N . ILE A 1 99 ? 1.752 -6.147 9.882 1.00 97.75 99 ILE A N 1
ATOM 781 C CA . ILE A 1 99 ? 2.395 -6.744 11.039 1.00 97.75 99 ILE A CA 1
ATOM 782 C C . ILE A 1 99 ? 1.858 -6.025 12.274 1.00 97.75 99 ILE A C 1
ATOM 784 O O . ILE A 1 99 ? 2.135 -4.848 12.522 1.00 97.75 99 ILE A O 1
ATOM 788 N N . PHE A 1 100 ? 1.046 -6.740 13.047 1.00 96.81 100 PHE A N 1
ATOM 789 C CA . PHE A 1 100 ? 0.460 -6.213 14.271 1.00 96.81 100 PHE A CA 1
ATOM 790 C C . PHE A 1 100 ? 1.571 -5.847 15.282 1.00 96.81 100 PHE A C 1
ATOM 792 O O . PHE A 1 100 ? 2.500 -6.638 15.463 1.00 96.81 100 PHE A O 1
ATOM 799 N N . PRO A 1 101 ? 1.480 -4.704 15.990 1.00 95.25 101 PRO A N 1
ATOM 800 C CA . PRO A 1 101 ? 0.295 -3.849 16.092 1.00 95.25 101 PRO A CA 1
ATOM 801 C C . PRO A 1 101 ? 0.207 -2.715 15.071 1.00 95.25 101 PRO A C 1
ATOM 803 O O . PRO A 1 101 ? -0.882 -2.171 14.897 1.00 95.25 101 PRO A O 1
ATOM 806 N N . ASN A 1 102 ? 1.316 -2.317 14.448 1.00 96.56 102 ASN A N 1
ATOM 807 C CA . ASN A 1 102 ? 1.399 -0.985 13.858 1.00 96.56 102 ASN A CA 1
ATOM 808 C C . ASN A 1 102 ? 2.370 -0.832 12.681 1.00 96.56 102 ASN A C 1
ATOM 810 O O . ASN A 1 102 ? 2.826 0.281 12.415 1.00 96.56 102 ASN A O 1
ATOM 814 N N . TRP A 1 103 ? 2.710 -1.927 12.008 1.00 97.81 103 TRP A N 1
ATOM 815 C CA . TRP A 1 103 ? 3.619 -1.919 10.868 1.00 97.81 103 TRP A CA 1
ATOM 816 C C . TRP A 1 103 ? 2.912 -2.379 9.600 1.00 97.81 103 TRP A C 1
ATOM 818 O O . TRP A 1 103 ? 2.140 -3.339 9.629 1.00 97.81 103 TRP A O 1
ATOM 828 N N . LEU A 1 104 ? 3.244 -1.736 8.485 1.00 98.00 104 LEU A N 1
ATOM 829 C CA . LEU A 1 104 ? 3.041 -2.282 7.146 1.00 98.00 104 LEU A CA 1
ATOM 830 C C . LEU A 1 104 ? 4.409 -2.487 6.495 1.00 98.00 104 LEU A C 1
ATOM 832 O O . LEU A 1 104 ? 5.271 -1.610 6.586 1.00 98.00 104 LEU A O 1
ATOM 836 N N . LEU A 1 105 ? 4.605 -3.651 5.882 1.00 97.25 105 LEU A N 1
ATOM 837 C CA . LEU A 1 105 ? 5.749 -3.969 5.037 1.00 97.25 105 LEU A CA 1
ATOM 838 C C . LEU A 1 105 ? 5.238 -4.281 3.635 1.00 97.25 105 LEU A C 1
ATOM 840 O O . LEU A 1 105 ? 4.666 -5.348 3.393 1.00 97.25 105 LEU A O 1
ATOM 844 N N . ASP A 1 106 ? 5.514 -3.374 2.713 1.00 95.69 106 ASP A N 1
ATOM 845 C CA . ASP A 1 106 ? 4.970 -3.429 1.371 1.00 95.69 106 ASP A CA 1
ATOM 846 C C . ASP A 1 106 ? 6.088 -3.765 0.395 1.00 95.69 106 ASP A C 1
ATOM 848 O O . ASP A 1 106 ? 7.068 -3.028 0.247 1.00 95.69 106 ASP A O 1
ATOM 852 N N . THR A 1 107 ? 5.983 -4.924 -0.248 1.00 93.12 107 THR A N 1
ATOM 853 C CA . THR A 1 107 ? 7.030 -5.434 -1.135 1.00 93.12 107 THR A CA 1
ATOM 854 C C . THR A 1 107 ? 6.612 -5.286 -2.581 1.00 93.12 107 THR A C 1
ATOM 856 O O . THR A 1 107 ? 5.535 -5.731 -2.961 1.00 93.12 107 THR A O 1
ATOM 859 N N . SER A 1 108 ? 7.491 -4.734 -3.410 1.00 89.75 108 SER A N 1
ATOM 860 C CA . SER A 1 108 ? 7.320 -4.669 -4.857 1.00 89.75 108 SER A CA 1
ATOM 861 C C . SER A 1 108 ? 8.575 -5.202 -5.557 1.00 89.75 108 SER A C 1
ATOM 863 O O . SER A 1 108 ? 9.504 -5.731 -4.939 1.00 89.75 108 SER A O 1
ATOM 865 N N . ILE A 1 109 ? 8.604 -5.124 -6.881 1.00 84.81 109 ILE A N 1
ATOM 866 C CA . ILE A 1 109 ? 9.735 -5.585 -7.677 1.00 84.81 109 ILE A CA 1
ATOM 867 C C . ILE A 1 109 ? 10.830 -4.516 -7.617 1.00 84.81 109 ILE A C 1
ATOM 869 O O . ILE A 1 109 ? 10.654 -3.394 -8.082 1.00 84.81 109 ILE A O 1
ATOM 873 N N . GLY A 1 110 ? 11.980 -4.864 -7.037 1.00 84.38 110 GLY A N 1
ATOM 874 C CA . GLY A 1 110 ? 13.158 -3.988 -6.975 1.00 84.38 110 GLY A CA 1
ATOM 875 C C . GLY A 1 110 ? 13.196 -3.008 -5.799 1.00 84.38 110 GLY A C 1
ATOM 876 O O . GLY A 1 110 ? 14.226 -2.359 -5.590 1.00 84.38 110 GLY A O 1
ATOM 877 N N . PHE A 1 111 ? 12.127 -2.930 -5.006 1.00 90.81 111 PHE A N 1
ATOM 878 C CA . PHE A 1 111 ? 12.074 -2.130 -3.787 1.00 90.81 111 PHE A CA 1
ATOM 879 C C . PHE A 1 111 ? 11.014 -2.655 -2.816 1.00 90.81 111 PHE A C 1
ATOM 881 O O . PHE A 1 111 ? 10.107 -3.396 -3.189 1.00 90.81 111 PHE A O 1
ATOM 888 N N . PHE A 1 112 ? 11.129 -2.248 -1.562 1.00 94.38 112 PHE A N 1
ATOM 889 C CA . PHE A 1 112 ? 10.069 -2.385 -0.574 1.00 94.38 112 PHE A CA 1
ATOM 890 C C . PHE A 1 112 ? 9.988 -1.098 0.232 1.00 94.38 112 PHE A C 1
ATOM 892 O O . PHE A 1 112 ? 10.933 -0.305 0.259 1.00 94.38 112 PHE A O 1
ATOM 899 N N . PHE A 1 113 ? 8.869 -0.876 0.893 1.00 96.06 113 PHE A N 1
ATOM 900 C CA . PHE A 1 113 ? 8.705 0.252 1.788 1.00 96.06 113 PHE A CA 1
ATOM 901 C C . PHE A 1 113 ? 7.981 -0.181 3.047 1.00 96.06 113 PHE A C 1
ATOM 903 O O . PHE A 1 113 ? 7.334 -1.226 3.095 1.00 96.06 113 PHE A O 1
ATOM 910 N N . ILE A 1 114 ? 8.180 0.598 4.099 1.00 97.81 114 ILE A N 1
ATOM 911 C CA . ILE A 1 114 ? 7.548 0.356 5.386 1.00 97.81 114 ILE A CA 1
ATOM 912 C C . ILE A 1 114 ? 6.760 1.577 5.820 1.00 97.81 114 ILE A C 1
ATOM 914 O O . ILE A 1 114 ? 7.109 2.717 5.487 1.00 97.81 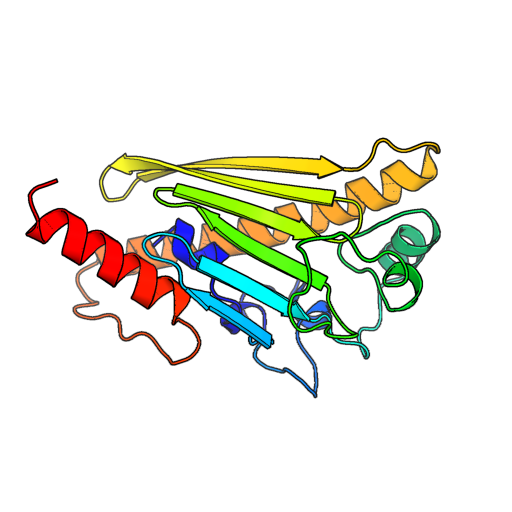114 ILE A O 1
ATOM 918 N N . HIS A 1 115 ? 5.737 1.314 6.617 1.00 98.19 115 HIS A N 1
ATOM 919 C CA . HIS A 1 115 ? 5.024 2.317 7.383 1.00 98.19 115 HIS A CA 1
ATOM 920 C C . HIS A 1 115 ? 5.013 1.907 8.850 1.00 98.19 115 HIS A C 1
ATOM 922 O O . HIS A 1 115 ? 4.641 0.780 9.178 1.00 98.19 115 HIS A O 1
ATOM 928 N N . GLU A 1 116 ? 5.373 2.836 9.727 1.00 98.0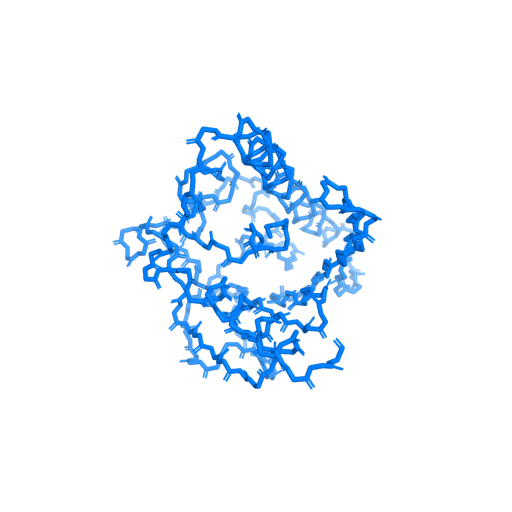0 116 GLU A N 1
ATOM 929 C CA . GLU A 1 116 ? 5.248 2.692 11.170 1.00 98.00 116 GLU A CA 1
ATOM 930 C C . GLU A 1 116 ? 4.223 3.700 11.687 1.00 98.00 116 GLU A C 1
ATOM 932 O O . GLU A 1 116 ? 4.350 4.906 11.469 1.00 98.00 116 GLU A O 1
ATOM 937 N N . PHE A 1 117 ? 3.211 3.211 12.400 1.00 97.81 117 PHE A N 1
ATOM 938 C CA . PHE A 1 117 ? 2.140 4.040 12.949 1.00 97.81 117 PHE A CA 1
ATOM 939 C C . PHE A 1 117 ? 2.262 4.081 14.471 1.00 97.81 117 PHE A C 1
ATOM 941 O O . PHE A 1 117 ? 1.874 3.146 15.158 1.00 97.81 117 PHE A O 1
ATOM 948 N N . TRP A 1 118 ? 2.822 5.142 15.037 1.00 97.56 118 TRP A N 1
ATOM 949 C CA . TRP A 1 118 ? 3.025 5.274 16.481 1.00 97.56 118 TRP A CA 1
ATOM 950 C C . TRP A 1 118 ? 1.900 6.108 17.106 1.00 97.56 118 TRP A C 1
ATOM 952 O O . TRP A 1 118 ? 1.909 7.336 16.953 1.00 97.56 118 TRP A O 1
ATOM 962 N N . PRO A 1 119 ? 0.922 5.492 17.803 1.00 95.69 119 PRO A N 1
ATOM 963 C CA . PRO A 1 119 ? -0.163 6.241 18.422 1.00 95.69 119 PRO A CA 1
ATOM 964 C C . PRO A 1 119 ? 0.395 7.156 19.514 1.00 95.69 119 PRO A C 1
ATOM 966 O O . PRO A 1 119 ? 1.183 6.716 20.352 1.00 95.69 119 PRO A O 1
ATOM 969 N N . ILE A 1 120 ? -0.014 8.423 19.503 1.00 97.94 120 ILE A N 1
ATOM 970 C CA . ILE A 1 120 ? 0.312 9.398 20.553 1.00 97.94 120 ILE A CA 1
ATOM 971 C C . ILE A 1 120 ? -0.899 9.561 21.473 1.00 97.94 120 ILE A C 1
ATOM 973 O O . ILE A 1 120 ? -0.771 9.487 22.693 1.00 97.94 120 ILE A O 1
ATOM 977 N N . ASP A 1 121 ? -2.080 9.732 20.879 1.00 96.00 121 ASP A N 1
ATOM 978 C CA . ASP A 1 121 ? -3.372 9.771 21.561 1.00 96.00 121 ASP A CA 1
ATOM 979 C C . ASP A 1 121 ? -4.486 9.253 20.626 1.00 96.00 121 ASP A C 1
ATOM 981 O O . ASP A 1 121 ? -4.213 8.738 19.542 1.00 96.00 121 ASP A O 1
ATOM 985 N N . ALA A 1 122 ? -5.751 9.362 21.042 1.00 92.44 122 ALA A N 1
ATOM 986 C CA . ALA A 1 122 ? -6.900 8.851 20.287 1.00 92.44 122 ALA A CA 1
ATOM 987 C C . ALA A 1 122 ? -7.121 9.518 18.911 1.00 92.44 122 ALA A C 1
ATOM 989 O O . ALA A 1 122 ? -7.831 8.964 18.075 1.00 92.44 122 ALA A O 1
ATOM 990 N N . SER A 1 123 ? -6.549 10.701 18.686 1.00 94.56 123 SER A N 1
ATOM 991 C CA . SER A 1 123 ? -6.687 11.503 17.464 1.00 94.56 123 SER A CA 1
ATOM 992 C C . SER A 1 123 ? -5.358 11.819 16.775 1.00 94.56 123 SER A C 1
ATOM 994 O O . SER A 1 123 ? -5.367 12.354 15.668 1.00 94.56 123 SER A O 1
ATOM 996 N N . THR A 1 124 ? -4.229 11.474 17.397 1.00 96.00 124 THR A N 1
ATOM 997 C CA . THR A 1 124 ? -2.888 11.819 16.920 1.00 96.00 124 THR A CA 1
ATOM 998 C C . THR A 1 124 ? -2.023 10.571 16.795 1.00 96.00 124 THR A C 1
ATOM 1000 O O . THR A 1 124 ? -1.881 9.786 17.733 1.00 96.00 124 THR A O 1
ATOM 1003 N N . THR A 1 125 ? -1.384 10.399 15.642 1.00 97.50 125 THR A N 1
ATOM 1004 C CA . THR A 1 125 ? -0.424 9.321 15.373 1.00 97.50 125 THR A CA 1
ATOM 1005 C C . THR A 1 125 ? 0.796 9.912 14.682 1.00 97.50 125 THR A C 1
ATOM 1007 O O . THR A 1 125 ? 0.652 10.678 13.731 1.00 97.50 125 THR A O 1
ATOM 1010 N N . ARG A 1 126 ? 2.001 9.557 15.137 1.00 97.56 126 ARG A N 1
ATOM 1011 C CA . ARG A 1 126 ? 3.220 9.807 14.361 1.00 97.56 126 ARG A CA 1
ATOM 1012 C C . ARG A 1 126 ? 3.345 8.706 13.318 1.00 97.56 126 ARG A C 1
ATOM 1014 O O . ARG A 1 126 ? 3.348 7.531 13.676 1.00 97.56 126 ARG A O 1
ATOM 1021 N N . TRP A 1 127 ? 3.449 9.093 12.057 1.00 97.62 127 TRP A N 1
ATOM 1022 C CA . TRP A 1 127 ? 3.704 8.173 10.958 1.00 97.62 127 TRP A CA 1
ATOM 1023 C C . TRP A 1 127 ? 5.108 8.382 10.418 1.00 97.62 127 TRP A C 1
ATOM 1025 O O . TRP A 1 127 ? 5.484 9.503 10.074 1.00 97.62 127 TRP A O 1
ATOM 1035 N N . ASP A 1 128 ? 5.855 7.288 10.361 1.00 97.19 128 ASP A N 1
ATOM 1036 C CA . ASP A 1 128 ? 7.189 7.227 9.786 1.00 97.19 128 ASP A CA 1
ATOM 1037 C C . ASP A 1 128 ? 7.145 6.258 8.595 1.00 97.19 128 ASP A C 1
ATOM 1039 O O . ASP A 1 128 ? 6.562 5.176 8.684 1.00 97.19 128 ASP A O 1
ATOM 1043 N N . SER A 1 129 ? 7.740 6.638 7.463 1.00 95.94 129 SER A N 1
ATOM 1044 C CA . SER A 1 129 ? 7.838 5.768 6.290 1.00 95.94 129 SER A CA 1
ATOM 1045 C C . SER A 1 129 ? 9.235 5.814 5.691 1.00 95.94 129 SER A C 1
ATOM 1047 O O . SER A 1 129 ? 9.879 6.865 5.652 1.00 95.94 129 SER A O 1
ATOM 1049 N N . ALA A 1 130 ? 9.704 4.660 5.225 1.00 96.56 130 ALA A N 1
ATOM 1050 C CA . ALA A 1 130 ? 10.996 4.515 4.577 1.00 96.56 130 ALA A CA 1
ATOM 1051 C C . ALA A 1 130 ? 10.865 3.629 3.339 1.00 96.56 130 ALA A C 1
ATOM 1053 O O . ALA A 1 130 ? 10.251 2.564 3.389 1.00 96.56 130 ALA A O 1
ATOM 1054 N N . LEU A 1 131 ? 11.472 4.074 2.239 1.00 96.44 131 LEU A N 1
ATOM 1055 C CA . LEU A 1 131 ? 11.562 3.323 0.995 1.00 96.44 131 LEU A CA 1
ATOM 1056 C C . LEU A 1 131 ? 12.977 2.766 0.842 1.00 96.44 131 LEU A C 1
ATOM 1058 O O . LEU A 1 131 ? 13.962 3.495 0.969 1.00 96.44 131 LEU A O 1
ATOM 1062 N N . TYR A 1 132 ? 13.071 1.479 0.533 1.00 96.06 132 TYR A N 1
ATOM 1063 C CA . TYR A 1 132 ? 14.321 0.752 0.378 1.00 96.06 132 TYR A CA 1
ATOM 1064 C C . TYR A 1 132 ? 14.414 0.187 -1.031 1.00 96.06 132 TYR A C 1
ATOM 1066 O O . TYR A 1 132 ? 13.663 -0.707 -1.417 1.00 96.06 132 TYR A O 1
ATOM 1074 N N . PHE A 1 133 ? 15.381 0.690 -1.789 1.00 93.25 133 PHE A N 1
ATOM 1075 C CA . PHE A 1 133 ? 15.647 0.256 -3.154 1.00 93.25 133 PHE A CA 1
ATOM 1076 C C . PHE A 1 133 ? 16.895 -0.618 -3.213 1.00 93.25 133 PHE A C 1
ATOM 1078 O O . PHE A 1 133 ? 17.834 -0.458 -2.426 1.00 93.25 133 PHE A O 1
ATOM 1085 N N . VAL A 1 134 ? 16.948 -1.508 -4.205 1.00 88.69 134 VAL A N 1
ATOM 1086 C CA . VAL A 1 134 ? 18.216 -2.134 -4.594 1.00 88.69 134 VAL A CA 1
ATOM 1087 C C . VAL A 1 134 ? 19.207 -1.034 -4.979 1.00 88.69 134 VAL A C 1
ATOM 1089 O O . VAL A 1 134 ? 18.861 -0.089 -5.690 1.00 88.69 134 VAL A O 1
ATOM 1092 N N . LYS A 1 135 ? 20.452 -1.141 -4.503 1.00 91.69 135 LYS A N 1
ATOM 1093 C CA . LYS A 1 135 ? 21.492 -0.148 -4.791 1.00 91.69 135 LYS A CA 1
ATOM 1094 C C . LYS A 1 135 ? 21.651 0.024 -6.314 1.00 91.69 135 LYS A C 1
ATOM 1096 O O . LYS A 1 135 ? 21.916 -0.971 -6.986 1.00 91.69 135 LYS A O 1
ATOM 1101 N N . PRO A 1 136 ? 21.544 1.251 -6.853 1.00 92.38 136 PRO A N 1
ATOM 1102 C CA . PRO A 1 136 ? 21.701 1.477 -8.282 1.00 92.38 136 PRO A CA 1
ATOM 1103 C C . PRO A 1 136 ? 23.165 1.300 -8.707 1.00 92.38 136 PRO A C 1
ATOM 1105 O O . PRO A 1 136 ? 24.094 1.755 -8.036 1.00 92.38 136 PRO A O 1
ATOM 1108 N N . GLU A 1 137 ? 23.361 0.651 -9.848 1.00 93.94 137 GLU A N 1
ATOM 1109 C CA . GLU A 1 137 ? 24.640 0.450 -10.534 1.00 93.94 137 GLU A CA 1
ATOM 1110 C C . GLU A 1 137 ? 24.952 1.583 -11.520 1.00 93.94 137 GLU A C 1
ATOM 1112 O O . GLU A 1 137 ? 26.113 1.823 -11.850 1.00 93.94 137 GLU A O 1
ATOM 1117 N N . THR A 1 138 ? 23.925 2.302 -11.987 1.00 95.75 138 THR A N 1
ATOM 1118 C CA . THR A 1 138 ? 24.066 3.410 -12.942 1.00 95.75 138 THR A CA 1
ATOM 1119 C C . THR A 1 138 ? 23.328 4.666 -12.473 1.00 95.75 138 THR A C 1
ATOM 1121 O O . THR A 1 138 ? 22.309 4.563 -11.788 1.00 95.75 138 THR A O 1
ATOM 1124 N N . PRO A 1 139 ? 23.773 5.873 -12.877 1.00 95.50 139 PRO A N 1
ATOM 1125 C CA . PRO A 1 139 ? 23.051 7.108 -12.568 1.00 95.50 139 PRO A CA 1
ATOM 1126 C C . PRO A 1 139 ? 21.618 7.140 -13.113 1.00 95.50 139 PRO A C 1
ATOM 1128 O O . PRO A 1 139 ? 20.750 7.756 -12.510 1.00 95.50 139 PRO A O 1
ATOM 1131 N N . SER A 1 140 ? 21.341 6.468 -14.233 1.00 93.56 140 SER A N 1
ATOM 1132 C CA . SER A 1 140 ? 19.991 6.414 -14.797 1.00 93.56 140 SER A CA 1
ATOM 1133 C C . SER A 1 140 ? 19.031 5.594 -13.933 1.00 93.56 140 SER A C 1
ATOM 1135 O O . SER A 1 140 ? 17.866 5.958 -13.828 1.00 93.56 140 SER A O 1
ATOM 1137 N N . GLN A 1 141 ? 19.507 4.559 -13.233 1.00 94.06 141 GLN A N 1
ATOM 1138 C CA . GLN A 1 141 ? 18.673 3.805 -12.288 1.00 94.06 141 GLN A CA 1
ATOM 1139 C C . GLN A 1 141 ? 18.185 4.666 -11.117 1.00 94.06 141 GLN A C 1
ATOM 1141 O O . GLN A 1 141 ? 17.076 4.441 -10.640 1.00 94.06 141 GLN A O 1
ATOM 1146 N N . LEU A 1 142 ? 18.947 5.685 -10.694 1.00 94.56 142 LEU A N 1
ATOM 1147 C CA . LEU A 1 142 ? 18.470 6.645 -9.689 1.00 94.56 142 LEU A CA 1
ATOM 1148 C C . LEU A 1 142 ? 17.214 7.380 -10.165 1.00 94.56 142 LEU A C 1
ATOM 1150 O O . LEU A 1 142 ? 16.314 7.606 -9.371 1.00 94.56 142 LEU A O 1
ATOM 1154 N N . ILE A 1 143 ? 17.104 7.693 -11.460 1.00 94.00 143 ILE A N 1
ATOM 1155 C CA . ILE A 1 143 ? 15.916 8.366 -12.010 1.00 94.00 143 ILE A CA 1
ATOM 1156 C C . ILE A 1 143 ? 14.669 7.487 -11.840 1.00 94.00 143 ILE A C 1
ATOM 1158 O O . ILE A 1 143 ? 13.609 7.994 -11.483 1.00 94.00 143 ILE A O 1
ATOM 1162 N N . SER A 1 144 ? 14.803 6.172 -12.034 1.00 93.25 144 SER A N 1
ATOM 1163 C CA . SER A 1 144 ? 13.714 5.212 -11.805 1.00 93.25 144 SER A CA 1
ATOM 1164 C C . SER A 1 144 ? 13.271 5.166 -10.337 1.00 93.25 144 SER A C 1
ATOM 1166 O O . SER A 1 144 ? 12.075 5.153 -10.030 1.00 93.25 144 SER A O 1
ATOM 1168 N N . GLN A 1 145 ? 14.240 5.194 -9.417 1.00 94.69 145 GLN A N 1
ATOM 1169 C CA . GLN A 1 145 ? 13.977 5.203 -7.976 1.00 94.69 145 GLN A CA 1
ATOM 1170 C C . GLN A 1 145 ? 13.293 6.504 -7.549 1.00 94.69 145 GLN A C 1
ATOM 1172 O O . GLN A 1 145 ? 12.245 6.456 -6.914 1.00 94.69 145 GLN A O 1
ATOM 1177 N N . GLU A 1 146 ? 13.811 7.661 -7.967 1.00 95.12 146 GLU A N 1
ATOM 1178 C CA . GLU A 1 146 ? 13.235 8.975 -7.650 1.00 95.12 146 GLU A CA 1
ATOM 1179 C C . GLU A 1 146 ? 11.821 9.150 -8.211 1.00 95.12 146 GLU A C 1
ATOM 1181 O O . GLU A 1 146 ? 10.950 9.714 -7.549 1.00 95.12 146 GLU A O 1
ATOM 1186 N N . GLN A 1 147 ? 11.549 8.620 -9.406 1.00 94.00 147 GLN A N 1
ATOM 1187 C CA . GLN A 1 147 ? 10.198 8.618 -9.964 1.00 94.00 147 GLN A CA 1
ATOM 1188 C C . GLN A 1 147 ? 9.233 7.779 -9.108 1.00 94.00 147 GLN A C 1
ATOM 1190 O O . GLN A 1 147 ? 8.107 8.211 -8.861 1.00 94.00 147 GLN A O 1
ATOM 1195 N N . SER A 1 148 ? 9.683 6.628 -8.600 1.00 93.81 148 SER A N 1
ATOM 1196 C CA . SER A 1 148 ? 8.891 5.791 -7.686 1.00 93.81 148 SER A CA 1
ATOM 1197 C C . SER A 1 148 ? 8.668 6.472 -6.336 1.00 93.81 148 SER A C 1
ATOM 1199 O O . SER A 1 148 ? 7.551 6.465 -5.826 1.00 93.81 148 SER A O 1
ATOM 1201 N N . ILE A 1 149 ? 9.706 7.115 -5.787 1.00 95.69 149 ILE A N 1
ATOM 1202 C CA . ILE A 1 149 ? 9.618 7.917 -4.559 1.00 95.69 149 ILE A CA 1
ATOM 1203 C C . ILE A 1 149 ? 8.587 9.036 -4.732 1.00 95.69 149 ILE A C 1
ATOM 1205 O O . ILE A 1 149 ? 7.770 9.244 -3.840 1.00 95.69 149 ILE A O 1
ATOM 1209 N N . ALA A 1 150 ? 8.599 9.743 -5.865 1.00 95.31 150 ALA A N 1
ATOM 1210 C CA . ALA A 1 150 ? 7.658 10.827 -6.130 1.00 95.31 150 ALA A CA 1
ATOM 1211 C C . ALA A 1 150 ? 6.204 10.332 -6.171 1.00 95.31 150 ALA A C 1
ATOM 1213 O O . ALA A 1 150 ? 5.367 10.903 -5.475 1.00 95.31 150 ALA A O 1
ATOM 1214 N N . LEU A 1 151 ? 5.923 9.252 -6.914 1.00 94.25 151 LEU A N 1
ATOM 1215 C CA . LEU A 1 151 ? 4.574 8.677 -6.979 1.00 94.25 151 LEU A CA 1
ATOM 1216 C C . LEU A 1 151 ? 4.084 8.194 -5.612 1.00 94.25 151 LEU A C 1
ATOM 1218 O O . LEU A 1 151 ? 2.974 8.531 -5.214 1.00 94.25 151 LEU A O 1
ATOM 1222 N N . LEU A 1 152 ? 4.914 7.440 -4.883 1.00 95.12 152 LEU A N 1
ATOM 1223 C CA . LEU A 1 152 ? 4.542 6.904 -3.571 1.00 95.12 152 LEU A CA 1
ATOM 1224 C C . LEU A 1 152 ? 4.333 8.019 -2.551 1.00 95.12 152 LEU A C 1
ATOM 1226 O O . LEU A 1 152 ? 3.340 8.014 -1.838 1.00 95.12 152 LEU A O 1
ATOM 1230 N N . ARG A 1 153 ? 5.216 9.023 -2.515 1.00 96.25 153 ARG A N 1
ATOM 1231 C CA . ARG A 1 153 ? 5.049 10.188 -1.636 1.00 96.25 153 ARG A CA 1
ATOM 1232 C C . ARG A 1 153 ? 3.728 10.907 -1.902 1.00 96.25 153 ARG A C 1
ATOM 1234 O O . ARG A 1 153 ? 3.086 11.345 -0.949 1.00 96.25 153 ARG A O 1
ATOM 1241 N N . ASP A 1 154 ? 3.362 11.088 -3.167 1.00 95.94 154 ASP A N 1
ATOM 1242 C CA . ASP A 1 154 ? 2.139 11.802 -3.526 1.00 95.94 154 ASP A CA 1
ATOM 1243 C C . ASP A 1 154 ? 0.896 10.962 -3.186 1.00 95.94 154 ASP A C 1
ATOM 1245 O O . ASP A 1 154 ? -0.011 11.498 -2.553 1.00 95.94 154 ASP A O 1
ATOM 1249 N N . ALA A 1 155 ? 0.914 9.648 -3.436 1.00 95.12 155 ALA A N 1
ATOM 1250 C CA . ALA A 1 155 ? -0.134 8.730 -2.979 1.00 95.12 155 ALA A CA 1
ATOM 1251 C C . ALA A 1 155 ? -0.282 8.736 -1.444 1.00 95.12 155 ALA A C 1
ATOM 1253 O O . ALA A 1 155 ? -1.370 8.966 -0.924 1.00 95.12 155 ALA A O 1
ATOM 1254 N N . PHE A 1 156 ? 0.821 8.627 -0.696 1.00 96.19 156 PHE A N 1
ATOM 1255 C CA . PHE A 1 156 ? 0.781 8.669 0.771 1.00 96.19 156 PHE A CA 1
ATOM 1256 C C . PHE A 1 156 ? 0.190 9.983 1.294 1.00 96.19 156 PHE A C 1
ATOM 1258 O O . PHE A 1 156 ? -0.514 9.997 2.300 1.00 96.19 156 PHE A O 1
ATOM 1265 N N . ARG A 1 157 ? 0.458 11.112 0.626 1.00 95.88 157 ARG A N 1
ATOM 1266 C CA . ARG A 1 157 ? -0.142 12.405 0.993 1.00 95.88 157 ARG A CA 1
ATOM 1267 C C . AR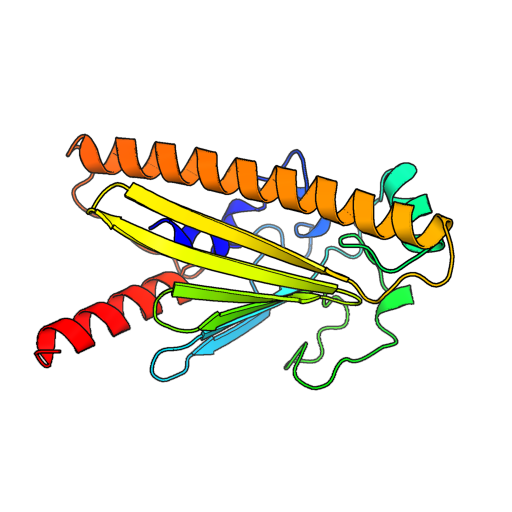G A 1 157 ? -1.654 12.419 0.794 1.00 95.88 157 ARG A C 1
ATOM 1269 O O . ARG A 1 157 ? -2.348 13.024 1.610 1.00 95.88 157 ARG A O 1
ATOM 1276 N N . GLU A 1 158 ? -2.151 11.782 -0.260 1.00 96.50 158 GLU A N 1
ATOM 1277 C CA . GLU A 1 158 ? -3.587 11.656 -0.528 1.00 96.50 158 GLU A CA 1
ATOM 1278 C C . GLU A 1 158 ? -4.283 10.808 0.558 1.00 96.50 158 GLU A C 1
ATOM 1280 O O . GLU A 1 158 ? -5.340 11.206 1.064 1.00 96.50 158 GLU A O 1
ATOM 1285 N N . ASP A 1 159 ? -3.647 9.723 1.011 1.00 95.81 159 ASP A N 1
ATOM 1286 C CA . ASP A 1 159 ? -4.141 8.887 2.119 1.00 95.81 159 ASP A CA 1
ATOM 1287 C C . ASP A 1 159 ? -4.165 9.630 3.453 1.00 95.81 159 ASP A C 1
ATOM 1289 O O . ASP A 1 159 ? -5.145 9.563 4.206 1.00 95.81 159 ASP A O 1
ATOM 1293 N N . ILE A 1 160 ? -3.098 10.377 3.749 1.00 95.62 160 ILE A N 1
ATOM 1294 C CA . ILE A 1 160 ? -2.994 11.180 4.972 1.00 95.62 160 ILE A CA 1
ATOM 1295 C C . ILE A 1 160 ? -4.097 12.237 5.003 1.00 95.62 160 ILE A C 1
ATOM 1297 O O . ILE A 1 160 ? -4.821 12.330 5.994 1.00 95.62 160 ILE A O 1
ATOM 1301 N N . ALA A 1 161 ? -4.282 12.986 3.912 1.00 95.00 161 ALA A N 1
ATOM 1302 C CA . ALA A 1 161 ? -5.319 14.012 3.832 1.00 95.00 161 ALA A CA 1
ATOM 1303 C C . ALA A 1 161 ? -6.728 13.418 4.021 1.00 95.00 161 ALA A C 1
ATOM 1305 O O . ALA A 1 161 ? -7.567 13.984 4.729 1.00 95.00 161 ALA A O 1
ATOM 1306 N N . THR A 1 162 ? -6.984 12.244 3.438 1.00 93.94 162 THR A N 1
ATOM 1307 C CA . THR A 1 162 ? -8.260 11.529 3.591 1.00 93.94 162 THR A CA 1
ATOM 1308 C C . THR A 1 162 ? -8.458 11.021 5.024 1.00 93.94 162 THR A C 1
ATOM 1310 O O . THR A 1 162 ? -9.565 11.098 5.569 1.00 93.94 162 THR A O 1
ATOM 1313 N N . SER A 1 163 ? -7.386 10.566 5.676 1.00 94.69 163 SER A N 1
ATOM 1314 C CA . SER A 1 163 ? -7.398 10.118 7.073 1.00 94.69 163 SER A CA 1
ATOM 1315 C C . SER A 1 163 ? -7.697 11.262 8.046 1.00 94.69 163 SER A C 1
ATOM 1317 O O . SER A 1 163 ? -8.521 11.098 8.946 1.00 94.69 163 SER A O 1
ATOM 1319 N N . GLU A 1 164 ? -7.097 12.439 7.845 1.00 95.75 164 GLU A N 1
ATOM 1320 C CA . GLU A 1 164 ? -7.375 13.642 8.643 1.00 95.75 164 GLU A CA 1
ATOM 1321 C C . GLU A 1 164 ? -8.838 14.086 8.498 1.00 95.75 164 GLU A C 1
ATOM 1323 O O . GLU A 1 164 ? -9.515 14.361 9.495 1.00 95.75 164 GLU A O 1
ATOM 1328 N N . GLY A 1 165 ? -9.364 14.084 7.268 1.00 94.44 165 GLY A N 1
ATOM 1329 C CA . GLY A 1 165 ? -10.776 14.367 7.001 1.00 94.44 165 GLY A CA 1
ATOM 1330 C C . GLY A 1 165 ? -11.717 13.364 7.677 1.00 94.44 165 GLY A C 1
ATOM 1331 O O . GLY A 1 165 ? -12.710 13.758 8.295 1.00 94.44 165 GLY A O 1
ATOM 1332 N N . SER A 1 166 ? -11.375 12.075 7.627 1.00 93.06 166 SER A N 1
ATOM 1333 C CA . SER A 1 166 ? -12.136 11.004 8.282 1.00 93.06 166 SER A CA 1
ATOM 1334 C C . SER A 1 166 ? -12.141 11.163 9.803 1.00 93.06 166 SER A C 1
ATOM 1336 O O . SER A 1 166 ? -13.200 11.083 10.429 1.00 93.06 166 SER A O 1
ATOM 1338 N N . GLN A 1 167 ? -10.988 11.477 10.401 1.00 94.81 167 GLN A N 1
ATOM 1339 C CA . GLN A 1 167 ? -10.873 11.747 11.834 1.00 94.81 167 GLN A CA 1
ATOM 1340 C C . GLN A 1 167 ? -11.721 12.959 12.248 1.00 94.81 167 GLN A C 1
ATOM 1342 O O . GLN A 1 167 ? -12.443 12.887 13.242 1.00 94.81 167 GLN A O 1
ATOM 1347 N N . ALA A 1 168 ? -11.697 14.053 11.480 1.00 94.25 168 ALA A N 1
ATOM 1348 C CA . ALA A 1 168 ? -12.543 15.220 11.738 1.00 94.25 168 ALA A CA 1
ATOM 1349 C C . ALA A 1 168 ? -14.043 14.876 11.652 1.00 94.25 168 ALA A C 1
ATOM 1351 O O . ALA A 1 168 ? -14.831 15.291 12.508 1.00 94.25 168 ALA A O 1
ATOM 1352 N N . GLY A 1 169 ? -14.432 14.069 10.661 1.00 93.62 169 GLY A N 1
ATOM 1353 C CA . GLY A 1 169 ? -15.795 13.560 10.511 1.00 93.62 169 GLY A CA 1
ATOM 1354 C C . GLY A 1 169 ? -16.250 12.736 11.716 1.00 93.62 169 GLY A C 1
ATOM 1355 O O . GLY A 1 169 ? -17.330 12.982 12.254 1.00 93.62 169 GLY A O 1
ATOM 1356 N N . ILE A 1 170 ? -15.411 11.819 12.200 1.00 92.81 170 ILE A N 1
ATOM 1357 C CA . ILE A 1 170 ? -15.689 11.007 13.395 1.00 92.81 170 ILE A CA 1
ATOM 1358 C C . ILE A 1 170 ? -15.819 11.895 14.639 1.00 92.81 170 ILE A C 1
ATOM 1360 O O . ILE A 1 170 ? -16.800 11.791 15.377 1.00 92.81 170 ILE A O 1
ATOM 1364 N N . MET A 1 171 ? -14.885 12.828 14.842 1.00 93.94 171 MET A N 1
ATOM 1365 C CA . MET A 1 171 ? -14.876 13.725 16.006 1.00 93.94 171 MET A CA 1
ATOM 1366 C C . MET A 1 171 ? -16.053 14.708 16.037 1.00 93.94 171 MET A C 1
ATOM 1368 O O . MET A 1 171 ? -16.385 15.225 17.101 1.00 93.94 171 MET A O 1
ATOM 1372 N N . SER A 1 172 ? -16.723 14.943 14.904 1.00 95.75 172 SER A N 1
ATOM 1373 C CA . SER A 1 172 ? -17.955 15.741 14.868 1.00 95.75 172 SER A CA 1
ATOM 1374 C C . SER A 1 172 ? -19.120 15.101 15.637 1.00 95.75 172 SER A C 1
ATOM 1376 O O . SER A 1 172 ? -20.093 15.783 15.954 1.00 95.75 172 SER A O 1
ATOM 1378 N N . GLY A 1 173 ? -19.062 13.787 15.893 1.00 94.00 173 GLY A N 1
ATOM 1379 C CA . GLY A 1 173 ? -20.142 13.021 16.516 1.00 94.00 173 GLY A CA 1
ATOM 1380 C C . GLY A 1 173 ? -21.355 12.779 15.610 1.00 94.00 173 GLY A C 1
ATOM 1381 O O . GLY A 1 173 ? -22.323 12.158 16.041 1.00 94.00 173 GLY A O 1
ATOM 1382 N N . SER A 1 174 ? -21.337 13.239 14.355 1.00 93.44 174 SER A N 1
ATOM 1383 C CA . SER A 1 174 ? -22.428 12.985 13.401 1.00 93.44 174 SER A CA 1
ATOM 1384 C C . SER A 1 174 ? -22.465 11.528 12.919 1.00 93.44 174 SER A C 1
ATOM 1386 O O . SER A 1 174 ? -23.541 10.985 12.666 1.00 93.44 174 SER A O 1
ATOM 1388 N N . LEU A 1 175 ? -21.303 10.873 12.850 1.00 90.69 175 LEU A N 1
ATOM 1389 C CA . LEU A 1 175 ? -21.156 9.459 12.512 1.00 90.69 175 LEU A CA 1
ATOM 1390 C C . LEU A 1 175 ? -21.265 8.598 13.773 1.00 90.69 175 LEU A C 1
ATOM 1392 O O . LEU A 1 175 ? -20.408 8.650 14.649 1.00 90.69 175 LEU A O 1
ATOM 1396 N N . GLN A 1 176 ? -22.321 7.788 13.851 1.00 91.25 176 GLN A N 1
ATOM 1397 C CA . GLN A 1 176 ? -22.556 6.874 14.979 1.00 91.25 176 GLN A CA 1
ATOM 1398 C C . GLN A 1 176 ? -22.019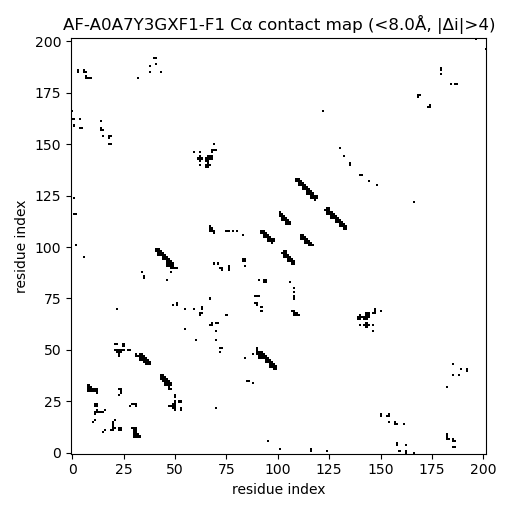 5.463 14.719 1.00 91.25 176 GLN A C 1
ATOM 1400 O O . GLN A 1 176 ? -21.732 4.720 15.655 1.00 91.25 176 GLN A O 1
ATOM 1405 N N . GLN A 1 177 ? -21.928 5.073 13.447 1.00 92.19 177 GLN A N 1
ATOM 1406 C CA . GLN A 1 177 ? -21.540 3.735 13.013 1.00 92.19 177 GLN A CA 1
ATOM 1407 C C . GLN A 1 177 ? -20.807 3.821 11.672 1.00 92.19 177 GLN A C 1
ATOM 1409 O O . GLN A 1 177 ? -21.193 4.604 10.804 1.00 92.19 177 GLN A O 1
ATOM 1414 N N . ILE A 1 178 ? -19.779 2.989 11.507 1.00 90.06 178 ILE A N 1
ATOM 1415 C CA . ILE A 1 178 ? -19.077 2.763 10.241 1.00 90.06 178 ILE A CA 1
ATOM 1416 C C . ILE A 1 178 ? -19.355 1.315 9.840 1.00 90.06 178 ILE A C 1
ATOM 1418 O O . ILE A 1 178 ? -19.173 0.403 10.647 1.00 90.06 178 ILE A O 1
ATOM 1422 N N . ASN A 1 179 ? -19.832 1.115 8.614 1.00 92.44 179 ASN A N 1
ATOM 1423 C CA . ASN A 1 179 ? -20.096 -0.210 8.065 1.00 92.44 179 ASN A CA 1
ATOM 1424 C C . ASN A 1 179 ? -19.009 -0.546 7.051 1.00 92.44 179 ASN A C 1
ATOM 1426 O O . ASN A 1 179 ? -18.912 0.125 6.029 1.00 92.44 179 ASN A O 1
ATOM 1430 N N . PHE A 1 180 ? -18.243 -1.597 7.327 1.00 92.88 180 PHE A N 1
ATOM 1431 C CA . PHE A 1 180 ? -17.234 -2.099 6.402 1.00 92.88 180 PHE A CA 1
ATOM 1432 C C . PHE A 1 180 ? -17.871 -2.930 5.282 1.00 92.88 180 PHE A C 1
ATOM 1434 O O . PHE A 1 180 ? -18.682 -3.826 5.539 1.00 92.88 180 PHE A O 1
ATOM 1441 N N . ALA A 1 181 ? -17.468 -2.661 4.048 1.00 91.25 181 ALA A N 1
ATOM 1442 C CA . ALA A 1 181 ? -17.812 -3.409 2.852 1.00 91.25 181 ALA A CA 1
ATOM 1443 C C . ALA A 1 181 ? -16.931 -4.657 2.681 1.00 91.25 181 ALA A C 1
ATOM 1445 O O . ALA A 1 181 ? -15.936 -4.861 3.381 1.00 91.25 181 ALA A O 1
ATOM 1446 N N . ASP A 1 182 ? -17.265 -5.487 1.687 1.00 90.06 182 ASP A N 1
ATOM 1447 C CA . ASP A 1 182 ? -16.523 -6.716 1.379 1.00 90.06 182 ASP A CA 1
ATOM 1448 C C . ASP A 1 182 ? -15.044 -6.476 1.064 1.00 90.06 182 ASP A C 1
ATOM 1450 O O . ASP A 1 182 ? -14.217 -7.334 1.347 1.00 90.06 182 ASP A O 1
ATOM 1454 N N . MET A 1 183 ? -14.699 -5.291 0.565 1.00 88.19 183 MET A N 1
ATOM 1455 C CA . MET A 1 183 ? -13.319 -4.910 0.264 1.00 88.19 183 MET A CA 1
ATOM 1456 C C . MET A 1 183 ? -12.474 -4.606 1.502 1.00 88.19 183 MET A C 1
ATOM 1458 O O . MET A 1 183 ? -11.253 -4.608 1.427 1.00 88.19 183 MET A O 1
ATOM 1462 N N . GLU A 1 184 ? -13.112 -4.398 2.650 1.00 94.00 184 GLU A N 1
ATOM 1463 C CA . GLU A 1 184 ? -12.475 -3.960 3.892 1.00 94.00 184 GLU A CA 1
ATOM 1464 C C . GLU A 1 184 ? -12.347 -5.136 4.879 1.00 94.00 184 GLU A C 1
ATOM 1466 O O . GLU A 1 184 ? -12.482 -4.987 6.093 1.00 94.00 184 GLU A O 1
ATOM 1471 N N . VAL A 1 185 ? -12.139 -6.368 4.380 1.00 95.56 185 VAL A N 1
ATOM 1472 C CA . VAL A 1 185 ? -11.776 -7.509 5.254 1.00 95.56 185 VAL A CA 1
ATOM 1473 C C . VAL A 1 185 ? -10.528 -7.207 6.104 1.00 95.56 185 VAL A C 1
ATOM 1475 O O . VAL A 1 185 ? -10.566 -7.535 7.290 1.00 95.56 185 VAL A O 1
ATOM 1478 N N . PRO A 1 186 ? -9.456 -6.575 5.578 1.00 95.75 186 PRO A N 1
ATOM 1479 C CA . PRO A 1 186 ? -8.267 -6.251 6.371 1.00 95.75 186 PRO A CA 1
ATOM 1480 C C . PRO A 1 186 ? -8.584 -5.387 7.593 1.00 95.75 186 PRO A C 1
ATOM 1482 O O . PRO A 1 186 ? -8.171 -5.710 8.707 1.00 95.75 186 PRO A O 1
ATOM 1485 N N . CYS A 1 187 ? -9.383 -4.337 7.389 1.00 95.06 187 CYS A N 1
ATOM 1486 C CA . CYS A 1 187 ? -9.839 -3.436 8.440 1.00 95.06 187 CYS A CA 1
ATOM 1487 C C . CYS A 1 187 ? -10.700 -4.213 9.447 1.00 95.06 187 CYS A C 1
ATOM 1489 O O . CYS A 1 187 ? -10.415 -4.221 10.643 1.00 95.06 187 CYS A O 1
ATOM 1491 N N . ARG A 1 188 ? -11.686 -4.992 8.978 1.00 95.88 188 ARG A N 1
ATOM 1492 C CA . ARG A 1 188 ? -12.512 -5.853 9.851 1.00 95.88 188 ARG A CA 1
ATOM 1493 C C . ARG A 1 188 ? -11.675 -6.807 10.707 1.00 95.88 188 ARG A C 1
ATOM 1495 O O . ARG A 1 188 ? -11.961 -6.966 11.893 1.00 95.88 188 ARG A O 1
ATOM 1502 N N . HIS A 1 189 ? -10.642 -7.421 10.129 1.00 97.00 189 HIS A N 1
ATOM 1503 C CA . HIS A 1 189 ? -9.718 -8.302 10.845 1.00 97.00 189 HIS A CA 1
ATOM 1504 C C . HIS A 1 189 ? -8.948 -7.550 11.932 1.00 97.00 189 HIS A C 1
ATOM 1506 O O . HIS A 1 189 ? -8.965 -7.995 13.078 1.00 97.00 189 HIS A O 1
ATOM 1512 N N . GLN A 1 190 ? -8.369 -6.384 11.624 1.00 95.62 190 GLN A N 1
ATOM 1513 C CA . GLN A 1 190 ? -7.688 -5.541 12.614 1.00 95.62 190 GLN A CA 1
ATOM 1514 C C . GLN A 1 190 ? -8.600 -5.211 13.802 1.00 95.62 190 GLN A C 1
ATOM 1516 O O . GLN A 1 190 ? -8.197 -5.366 14.957 1.00 95.62 190 GLN A O 1
ATOM 1521 N N . TYR A 1 191 ? -9.835 -4.785 13.527 1.00 95.12 191 TYR A N 1
ATOM 1522 C CA . TYR A 1 191 ? -10.810 -4.450 14.564 1.00 95.12 191 TYR A CA 1
ATOM 1523 C C . TYR A 1 191 ? -11.175 -5.667 15.425 1.00 95.12 191 TYR A C 1
ATOM 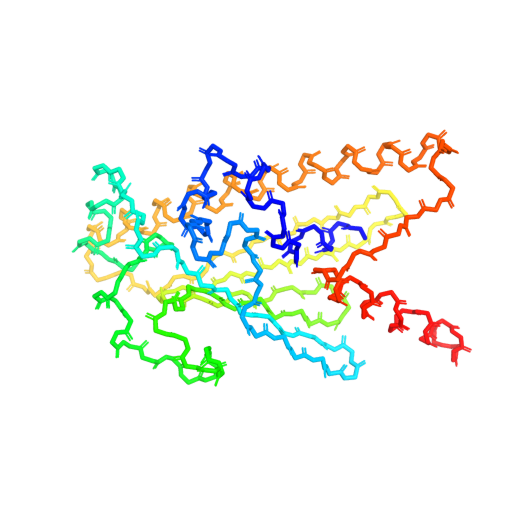1525 O O . TYR A 1 191 ? -11.244 -5.549 16.649 1.00 95.12 191 TYR A O 1
ATOM 1533 N N . GLU A 1 192 ? -11.366 -6.843 14.824 1.00 96.44 192 GLU A N 1
ATOM 1534 C CA . GLU A 1 192 ? -11.657 -8.073 15.567 1.00 96.44 192 GLU A CA 1
ATOM 1535 C C . GLU A 1 192 ? -10.471 -8.527 16.432 1.00 96.44 192 GLU A C 1
ATOM 1537 O O . GLU A 1 192 ? -10.675 -8.919 17.581 1.00 96.44 192 GLU A O 1
ATOM 1542 N N . VAL A 1 193 ? -9.237 -8.430 15.925 1.00 97.06 193 VAL A N 1
ATOM 1543 C CA . VAL A 1 193 ? -8.016 -8.742 16.688 1.00 97.06 193 VAL A CA 1
ATOM 1544 C C . VAL A 1 193 ? -7.898 -7.830 17.907 1.00 97.06 193 VAL A C 1
ATOM 1546 O O . VAL A 1 193 ? -7.758 -8.321 19.027 1.00 97.06 193 VAL A O 1
ATOM 1549 N N . VAL A 1 194 ? -8.026 -6.512 17.720 1.00 95.69 194 VAL A N 1
ATOM 1550 C CA . VAL A 1 194 ? -7.984 -5.540 18.825 1.00 95.69 194 VAL A CA 1
ATOM 1551 C C . VAL A 1 194 ? -9.097 -5.816 19.839 1.00 95.69 194 VAL A C 1
ATOM 1553 O O . VAL A 1 194 ? -8.844 -5.833 21.042 1.00 95.69 194 VAL A O 1
ATOM 1556 N N . ARG A 1 195 ? -10.322 -6.096 19.373 1.00 96.50 195 ARG A N 1
ATOM 1557 C CA . ARG A 1 195 ? -11.465 -6.407 20.243 1.00 96.50 195 ARG A CA 1
ATOM 1558 C C . ARG A 1 195 ? -11.216 -7.643 21.111 1.00 96.50 195 ARG A C 1
ATOM 1560 O O . ARG A 1 195 ? -11.572 -7.624 22.287 1.00 96.50 195 ARG A O 1
ATOM 1567 N N . ARG A 1 196 ? -10.620 -8.704 20.554 1.00 96.94 196 ARG A N 1
ATOM 1568 C CA . ARG A 1 196 ? -10.269 -9.927 21.300 1.00 96.94 196 ARG A CA 1
ATOM 1569 C C . ARG A 1 196 ? -9.204 -9.665 22.352 1.00 96.94 196 ARG A C 1
ATOM 1571 O O . ARG A 1 196 ? -9.417 -10.018 23.503 1.00 96.94 196 ARG A O 1
ATOM 1578 N N . ILE A 1 197 ? -8.126 -8.978 21.974 1.00 96.25 197 ILE A N 1
ATOM 1579 C CA . ILE A 1 197 ? -7.029 -8.603 22.879 1.00 96.25 197 ILE A CA 1
ATOM 1580 C C . ILE A 1 197 ? -7.572 -7.836 24.094 1.00 96.25 197 ILE A C 1
ATOM 1582 O O . ILE A 1 197 ? -7.300 -8.215 25.230 1.00 96.25 197 ILE A O 1
ATOM 1586 N N . ILE A 1 198 ? -8.422 -6.828 23.862 1.00 96.12 198 ILE A N 1
ATOM 1587 C CA . ILE A 1 198 ? -9.057 -6.052 24.941 1.00 96.12 198 ILE A CA 1
ATOM 1588 C C . ILE A 1 198 ? -9.955 -6.940 25.820 1.00 96.12 198 ILE A C 1
ATOM 1590 O O . ILE A 1 198 ? -9.953 -6.805 27.042 1.00 96.12 198 ILE A O 1
ATOM 1594 N N . ALA A 1 199 ? -10.735 -7.849 25.225 1.00 96.38 199 ALA A N 1
ATOM 1595 C CA . ALA A 1 199 ? -11.633 -8.737 25.968 1.00 96.38 199 ALA A CA 1
ATOM 1596 C C . ALA A 1 199 ? -10.890 -9.787 26.815 1.00 96.38 199 ALA A C 1
ATOM 1598 O O . ALA A 1 199 ? -11.391 -10.195 27.862 1.00 96.38 199 ALA A O 1
ATOM 1599 N N . GLU A 1 200 ? -9.710 -10.219 26.369 1.00 94.75 200 GLU A N 1
ATOM 1600 C CA . GLU A 1 200 ? -8.847 -11.186 27.058 1.00 94.75 200 GLU A CA 1
ATOM 1601 C C . GLU A 1 200 ? -8.029 -10.558 28.200 1.00 94.75 200 GLU A C 1
ATOM 1603 O O . GLU A 1 200 ? -7.399 -11.281 28.972 1.00 94.75 200 GLU A O 1
ATOM 1608 N N . GLY A 1 201 ? -8.087 -9.232 28.364 1.00 88.44 201 GLY A N 1
ATOM 1609 C CA . GLY A 1 201 ? -7.430 -8.525 29.464 1.00 88.44 201 GLY A CA 1
ATOM 1610 C C . GLY A 1 201 ? -5.929 -8.328 29.264 1.00 88.44 201 GLY A C 1
ATOM 1611 O O . GLY A 1 201 ? -5.193 -8.271 30.252 1.00 88.44 201 GLY A O 1
ATOM 1612 N N . LEU A 1 202 ? -5.493 -8.244 28.004 1.00 60.06 202 LEU A N 1
ATOM 1613 C CA . LEU A 1 202 ? -4.192 -7.688 27.630 1.00 60.06 202 LEU A CA 1
ATOM 1614 C C . LEU A 1 202 ? -4.171 -6.165 27.804 1.00 60.06 202 LEU A C 1
ATOM 1616 O O . LEU A 1 202 ? -5.151 -5.505 27.389 1.00 60.06 202 LEU A O 1
#

pLDDT: mean 92.01, std 7.76, range [49.59, 98.19]

Solvent-accessible surface area (backbone atoms only — not comparable to full-atom values): 11584 Å² total; per-residue (Å²): 108,73,75,44,57,81,66,45,41,60,44,34,53,63,74,25,52,90,72,58,11,56,44,36,19,38,98,90,38,59,48,28,62,59,83,42,76,48,80,53,91,71,33,38,38,37,31,36,46,43,28,90,86,46,80,68,53,74,70,52,51,52,21,47,73,46,30,58,29,77,88,59,56,76,84,64,66,78,68,79,57,89,96,54,65,93,86,63,58,91,40,62,48,39,36,46,34,40,44,67,95,42,37,38,48,32,44,42,67,60,34,36,37,39,39,40,55,45,76,76,53,100,89,42,65,52,74,48,74,52,78,47,64,65,83,68,92,46,79,58,25,48,52,4,45,53,53,30,51,51,54,50,55,53,47,52,50,47,46,50,55,50,41,52,52,50,51,52,48,49,73,68,62,79,57,88,77,86,84,80,55,88,79,36,52,69,51,53,49,54,54,51,42,54,52,48,43,56,74,73,69,104

Mean predicted aligned error: 3.97 Å

Foldseek 3Di:
DLLLLVQQQQCLCPLVVVFCNQQQADPVRNRQFFPDWDDDLQKIKTWGFTDQPRDDDPLLVLLQVQADALSDHQVLVVDDDPPPDPVVPSRTRWMWIGDPPAKTWIDGRFKIKMWGWADPDPLDTDIDMDIGGDDDPDPSNVSRVVNRVVRVVVSSVSSVVVSNVVSVVVVVVPDPDDDDDPRSVVVVSNVVSVVVCVVVPD

Radius of gyration: 17.51 Å; Cα contacts (8 Å, |Δi|>4): 303; chains: 1; bounding box: 47×33×51 Å

Secondary structure (DSSP, 8-state):
-HHHHTT-GGGGGTTTTTTTHHHH-STT-TT---SEEEE-SS-EEEEEE--TT----HHHHHHHHHS--TT--TTGGGSPPTTS-TT--TTEEEEEEEETTTEEEEEESSEEEEEEEEE-SSS-EEEEEEEEEPPPSSHHHHHHHHHHHHHHHHHHH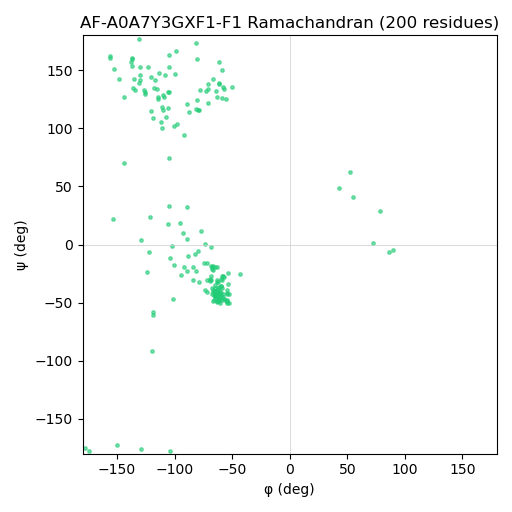HHHHHHHHHHHHHHTT--------GGGHHHHHHHHHHHHHHHTT-

Sequence (202 aa):
LFLDAFQEGYHVATVHAGTIGNYFTGGRNPGCRPYHLELYERNRAMSFSFNPDFEPHPSEQFAVQVGESLTQHKAALSKKVPGTNPDNDPYYSFDINAIFPNWLLDTSIGFFFIHEFWPIDASTTRWDSALYFVKPETPSQLISQEQSIALLRDAFREDIATSEGSQAGIMSGSLQQINFADMEVPCRHQYEVVRRIIAEGL

Nearest PDB structures (foldseek):
  4quq-assembly1_A  TM=5.265E-01  e=7.308E-04  Sinorhizobium meliloti 1021
  3vca-assembly1_A  TM=5.492E-01  e=1.480E-03  Sinorhizobium meliloti 1021
  4qup-assembly1_A  TM=5.689E-01  e=5.394E-03  Sinorhizobium meliloti 1021
  3n0q-assembly1_A  TM=5.242E-01  e=1.664E-03  Ruegeria sp. TM1040
  4qur-assembly1_A  TM=5.362E-01  e=4.020E-03  Sinorhizobium meliloti 1021